Protein AF-A0A803PMM0-F1 (afdb_monomer)

Organism: Cannabis sativa (NCBI:txid3483)

Structure (mmCIF, N/CA/C/O backbone):
data_AF-A0A803PMM0-F1
#
_entry.id   AF-A0A803PMM0-F1
#
loop_
_atom_site.group_PDB
_atom_site.id
_atom_site.type_symbol
_atom_site.label_atom_id
_atom_site.label_alt_id
_atom_site.label_comp_id
_atom_site.label_asym_id
_atom_site.label_entity_id
_atom_site.label_seq_id
_atom_site.pdbx_PDB_ins_code
_atom_site.Cartn_x
_atom_site.Cartn_y
_atom_site.Cartn_z
_atom_site.occupancy
_atom_site.B_iso_or_equiv
_atom_site.auth_seq_id
_atom_site.auth_comp_id
_atom_site.auth_asym_id
_atom_site.auth_atom_id
_atom_site.pdbx_PDB_model_num
ATOM 1 N N . MET A 1 1 ? -27.653 -48.416 4.672 1.00 34.94 1 MET A N 1
ATOM 2 C CA . MET A 1 1 ? -27.153 -47.968 5.992 1.00 34.94 1 MET A CA 1
ATOM 3 C C . MET A 1 1 ? -25.974 -47.033 5.767 1.00 34.94 1 MET A C 1
ATOM 5 O O . MET A 1 1 ? -24.876 -47.511 5.522 1.00 34.94 1 MET A O 1
ATOM 9 N N . TYR A 1 2 ? -26.201 -45.720 5.788 1.00 29.38 2 TYR A N 1
ATOM 10 C CA . TYR A 1 2 ? -25.130 -44.725 5.689 1.00 29.38 2 TYR A CA 1
ATOM 11 C C . TYR A 1 2 ? -24.737 -44.313 7.110 1.00 29.38 2 TYR A C 1
ATOM 13 O O . TYR A 1 2 ? -25.570 -43.801 7.854 1.00 29.38 2 TYR A O 1
ATOM 21 N N . LYS A 1 3 ? -23.498 -44.600 7.521 1.00 30.17 3 LYS A N 1
ATOM 22 C CA . LYS A 1 3 ? -22.964 -44.136 8.806 1.00 30.17 3 LYS A CA 1
ATOM 23 C C . LYS A 1 3 ? -22.466 -42.701 8.630 1.00 30.17 3 LYS A C 1
ATOM 25 O O . LYS A 1 3 ? -21.416 -42.484 8.033 1.00 30.17 3 LYS A O 1
ATOM 30 N N . CYS A 1 4 ? -23.231 -41.737 9.137 1.00 25.33 4 CYS A N 1
ATOM 31 C CA . CYS A 1 4 ? -22.769 -40.369 9.356 1.00 25.33 4 CYS A CA 1
ATOM 32 C C . CYS A 1 4 ? -21.756 -40.372 10.507 1.00 25.33 4 CYS A C 1
ATOM 34 O O . CYS A 1 4 ? -22.103 -40.742 11.626 1.00 25.33 4 CYS A O 1
ATOM 36 N N . TRP A 1 5 ? -20.525 -39.939 10.247 1.00 28.34 5 TRP A N 1
ATOM 37 C CA . TRP A 1 5 ? -19.573 -39.588 11.297 1.00 28.34 5 TRP A CA 1
ATOM 38 C C . TRP A 1 5 ? -19.643 -38.076 11.510 1.00 28.34 5 TRP A C 1
ATOM 40 O O . TRP A 1 5 ? -18.983 -37.310 10.816 1.00 28.34 5 TRP A O 1
ATOM 50 N N . LEU A 1 6 ? -20.479 -37.639 12.451 1.00 30.17 6 LEU A N 1
ATOM 51 C CA . LEU A 1 6 ? -20.355 -36.306 13.036 1.00 30.17 6 LEU A CA 1
ATOM 52 C C . LEU A 1 6 ? -19.212 -36.370 14.053 1.00 30.17 6 LEU A C 1
ATOM 54 O O . LEU A 1 6 ? -19.379 -36.891 15.154 1.00 30.17 6 LEU A O 1
ATOM 58 N N . ILE A 1 7 ? -18.033 -35.889 13.662 1.00 34.66 7 ILE A N 1
ATOM 59 C CA . ILE A 1 7 ? -16.922 -35.671 14.590 1.00 34.66 7 ILE A CA 1
ATOM 60 C C . ILE A 1 7 ? -17.161 -34.310 15.245 1.00 34.66 7 ILE A C 1
ATOM 62 O O . ILE A 1 7 ? -16.965 -33.271 14.618 1.00 34.66 7 ILE A O 1
ATOM 66 N N . TYR A 1 8 ? -17.594 -34.308 16.504 1.00 31.77 8 TYR A N 1
ATOM 67 C CA . TYR A 1 8 ? -17.531 -33.108 17.332 1.00 31.77 8 TYR A CA 1
ATOM 68 C C . TYR A 1 8 ? -16.078 -32.885 17.742 1.00 31.77 8 TYR A C 1
ATOM 70 O O . TYR A 1 8 ? -15.508 -33.677 18.491 1.00 31.77 8 TYR A O 1
ATOM 78 N N . ALA A 1 9 ? -15.480 -31.801 17.261 1.00 37.09 9 ALA A N 1
ATOM 79 C CA . ALA A 1 9 ? -14.185 -31.356 17.739 1.00 37.09 9 ALA A CA 1
ATOM 80 C C . ALA A 1 9 ? -14.398 -30.264 18.800 1.00 37.09 9 ALA A C 1
ATOM 82 O O . ALA A 1 9 ? -14.828 -29.150 18.511 1.00 37.09 9 ALA A O 1
ATOM 83 N N . CYS A 1 10 ? -14.163 -30.632 20.059 1.00 31.94 10 CYS A N 1
ATOM 84 C CA . CYS A 1 10 ? -14.224 -29.734 21.206 1.00 31.94 10 CYS A CA 1
ATOM 85 C C . CYS A 1 10 ? -12.893 -28.973 21.306 1.00 31.94 10 CYS A C 1
ATOM 87 O O . CYS A 1 10 ? -11.876 -29.563 21.669 1.00 31.94 10 CYS A O 1
ATOM 89 N N . PHE A 1 11 ? -12.880 -27.676 20.988 1.00 44.56 11 PHE A N 1
ATOM 90 C CA . PHE A 1 11 ? -11.657 -26.864 20.995 1.00 44.56 11 PHE A CA 1
ATOM 91 C C . PHE A 1 11 ? -11.629 -25.897 22.187 1.00 44.56 11 PHE A C 1
ATOM 93 O O . PHE A 1 11 ? -12.514 -25.060 22.349 1.00 44.56 11 PHE A O 1
ATOM 100 N N . ARG A 1 12 ? -10.598 -26.009 23.036 1.00 39.25 12 ARG A N 1
ATOM 101 C CA . ARG A 1 12 ? -10.339 -25.093 24.159 1.00 39.25 12 ARG A CA 1
ATOM 102 C C . ARG A 1 12 ? -9.686 -23.788 23.663 1.00 39.25 12 ARG A C 1
ATOM 104 O O . ARG A 1 12 ? -8.584 -23.828 23.125 1.00 39.25 12 ARG A O 1
ATOM 111 N N . GLY A 1 13 ? -10.335 -22.651 23.923 1.00 41.06 13 GLY A N 1
ATOM 112 C CA . GLY A 1 13 ? -9.743 -21.327 24.199 1.00 41.06 13 GLY A CA 1
ATOM 113 C C . GLY A 1 13 ? -8.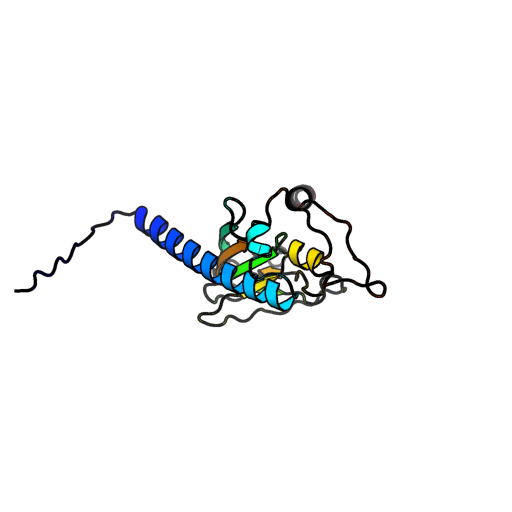850 -20.660 23.142 1.00 41.06 13 GLY A C 1
ATOM 114 O O . GLY A 1 13 ? -9.279 -19.706 22.506 1.00 41.06 13 GLY A O 1
ATOM 115 N N . CYS A 1 14 ? -7.598 -21.102 22.983 1.00 46.38 14 CYS A N 1
ATOM 116 C CA . CYS A 1 14 ? -6.582 -20.362 22.215 1.00 46.38 14 CYS A CA 1
ATOM 117 C C . CYS A 1 14 ? -6.557 -20.690 20.712 1.00 46.38 14 CYS A C 1
ATOM 119 O O . CYS A 1 14 ? -6.283 -19.813 19.902 1.00 46.38 14 CYS A O 1
ATOM 121 N N . TYR A 1 15 ? -6.916 -21.912 20.307 1.00 48.78 15 TYR A N 1
ATOM 122 C CA . TYR A 1 15 ? -6.801 -22.333 18.900 1.00 48.78 15 TYR A CA 1
ATOM 123 C C . TYR A 1 15 ? -7.860 -21.732 17.969 1.00 48.78 15 TYR A C 1
ATOM 125 O O . TYR A 1 15 ? -7.708 -21.773 16.752 1.00 48.78 15 TYR A O 1
ATOM 133 N N . VAL A 1 16 ? -8.947 -21.183 18.517 1.00 49.94 16 VAL A N 1
ATOM 134 C CA . VAL A 1 16 ? -10.015 -20.575 17.712 1.00 49.94 16 VAL A CA 1
ATOM 135 C C . VAL A 1 16 ? -9.534 -19.263 17.093 1.00 49.94 16 VAL A C 1
ATOM 137 O O . VAL A 1 16 ? -9.791 -19.025 15.917 1.00 49.94 16 VAL A O 1
ATOM 140 N N . LEU A 1 17 ? -8.777 -18.452 17.840 1.00 53.69 17 LEU A N 1
ATOM 141 C CA . LEU A 1 17 ? -8.170 -17.223 17.319 1.00 53.69 17 LEU A CA 1
ATOM 142 C C . LEU A 1 17 ? -7.081 -17.532 16.289 1.00 53.69 17 LEU A C 1
ATOM 144 O O . LEU A 1 17 ? -7.046 -16.885 15.245 1.00 53.69 17 LEU A O 1
ATOM 148 N N . ASP A 1 18 ? -6.272 -18.569 16.521 1.00 59.19 18 ASP A N 1
ATOM 149 C CA . ASP A 1 18 ? -5.280 -19.031 15.543 1.00 59.19 18 ASP A CA 1
ATOM 150 C C . ASP A 1 18 ? -5.946 -19.510 14.249 1.00 59.19 18 ASP A C 1
ATOM 152 O O . ASP A 1 18 ? -5.485 -19.203 13.150 1.00 59.19 18 ASP A O 1
ATOM 156 N N . TRP A 1 19 ? -7.066 -20.226 14.357 1.00 56.69 19 TRP A N 1
ATOM 157 C CA . TRP A 1 19 ? -7.792 -20.744 13.202 1.00 56.69 19 TRP A CA 1
ATOM 158 C C . TRP A 1 19 ? -8.518 -19.640 12.430 1.00 56.69 19 TRP A C 1
ATOM 160 O O . TRP A 1 19 ? -8.401 -19.572 11.207 1.00 56.69 19 TRP A O 1
ATOM 170 N N . ILE A 1 20 ? -9.203 -18.729 13.129 1.00 63.59 20 ILE A N 1
ATOM 171 C CA . ILE A 1 20 ? -9.826 -17.542 12.529 1.00 63.59 20 ILE A CA 1
ATOM 172 C C . ILE A 1 20 ? -8.752 -16.681 11.857 1.00 63.59 20 ILE A C 1
ATOM 174 O O . ILE A 1 20 ? -8.903 -16.327 10.689 1.00 63.59 20 ILE A O 1
ATOM 178 N N . GLY A 1 21 ? -7.634 -16.420 12.538 1.00 69.31 21 GLY A N 1
ATOM 179 C CA . GLY A 1 21 ? -6.492 -15.698 11.982 1.00 69.31 21 GLY A CA 1
ATOM 180 C C . GLY A 1 21 ? -5.955 -16.361 10.713 1.00 69.31 21 GLY A C 1
ATOM 181 O O . GLY A 1 21 ? -5.782 -15.695 9.692 1.00 69.31 21 GLY A O 1
ATOM 182 N N . CYS A 1 22 ? -5.779 -17.686 10.726 1.00 72.06 22 CYS A N 1
ATOM 183 C CA . CYS A 1 22 ? -5.364 -18.451 9.549 1.00 72.06 22 CYS A CA 1
ATOM 184 C C . CYS A 1 22 ? -6.371 -18.355 8.392 1.00 72.06 22 CYS A C 1
ATOM 186 O O . CYS A 1 22 ? -5.966 -18.164 7.245 1.00 72.06 22 CYS A O 1
ATOM 188 N N . VAL A 1 23 ? -7.676 -18.451 8.665 1.00 75.62 23 VAL A N 1
ATOM 189 C CA . VAL A 1 23 ? -8.727 -18.322 7.643 1.00 75.62 23 VAL A CA 1
ATOM 190 C C . VAL A 1 23 ? -8.713 -16.924 7.028 1.00 75.62 23 VAL A C 1
ATOM 192 O O . VAL A 1 23 ? -8.725 -16.810 5.801 1.00 75.62 23 VAL A O 1
ATOM 195 N N . TYR A 1 24 ? -8.626 -15.870 7.842 1.00 76.81 24 TYR A N 1
ATOM 196 C CA . TYR A 1 24 ? -8.523 -14.496 7.349 1.00 76.81 24 TYR A CA 1
ATOM 197 C C . TYR A 1 24 ? -7.269 -14.306 6.495 1.00 76.81 24 TYR A C 1
ATOM 199 O O . TYR A 1 24 ? -7.382 -13.836 5.365 1.00 76.81 24 TYR A O 1
ATOM 207 N N . LEU A 1 25 ? -6.100 -14.752 6.961 1.00 80.56 25 LEU A N 1
ATOM 208 C CA . LEU A 1 25 ? -4.852 -14.690 6.195 1.00 80.56 25 LEU A CA 1
ATOM 209 C C . LEU A 1 25 ? -4.967 -15.385 4.834 1.00 80.56 25 LEU A C 1
ATOM 211 O O . LEU A 1 25 ? -4.529 -14.832 3.827 1.00 80.56 25 LEU A O 1
ATOM 215 N N . ILE A 1 26 ? -5.584 -16.568 4.771 1.00 84.62 26 ILE A N 1
ATOM 216 C CA . ILE A 1 26 ? -5.809 -17.279 3.504 1.00 84.62 26 ILE A CA 1
ATOM 217 C C . ILE A 1 26 ? -6.718 -16.461 2.582 1.00 84.62 26 ILE A C 1
ATOM 219 O O . ILE A 1 26 ? -6.411 -16.303 1.401 1.00 84.62 26 ILE A O 1
ATOM 223 N N . ARG A 1 27 ? -7.824 -15.915 3.101 1.00 87.06 27 ARG A N 1
ATOM 224 C CA . ARG A 1 27 ? -8.780 -15.127 2.305 1.00 87.06 27 ARG A CA 1
ATOM 225 C C . ARG A 1 27 ? -8.153 -13.841 1.774 1.00 87.06 27 ARG A C 1
ATOM 227 O O . ARG A 1 27 ? -8.262 -13.581 0.576 1.00 87.06 27 ARG A O 1
ATOM 234 N N . PHE A 1 28 ? -7.448 -13.099 2.624 1.00 89.38 28 PHE A N 1
ATOM 235 C CA . PHE A 1 28 ? -6.692 -11.909 2.244 1.00 89.38 28 PHE A CA 1
ATOM 236 C C . PHE A 1 28 ? -5.615 -12.230 1.207 1.00 89.38 28 PHE A C 1
ATOM 238 O O . PHE A 1 28 ? -5.535 -11.555 0.185 1.00 89.38 28 PHE A O 1
ATOM 245 N N . ARG A 1 29 ? -4.848 -13.308 1.399 1.00 88.44 29 ARG A N 1
ATOM 246 C CA . ARG A 1 29 ? -3.838 -13.762 0.433 1.00 88.44 29 ARG A CA 1
ATOM 247 C C . ARG A 1 29 ? -4.457 -14.115 -0.919 1.00 88.44 29 ARG A C 1
ATOM 249 O O . ARG A 1 29 ? -3.920 -13.728 -1.950 1.00 88.44 29 ARG A O 1
ATOM 256 N N . CYS A 1 30 ? -5.581 -14.830 -0.941 1.00 90.69 30 CYS A N 1
ATOM 257 C CA . CYS A 1 30 ? -6.272 -15.173 -2.184 1.00 90.69 30 CYS A CA 1
ATOM 258 C C . CYS A 1 30 ? -6.818 -13.935 -2.907 1.00 90.69 30 CYS A C 1
ATOM 260 O O . CYS A 1 30 ? -6.679 -13.840 -4.126 1.00 90.69 30 CYS A O 1
ATOM 262 N N . ALA A 1 31 ? -7.438 -13.003 -2.177 1.00 92.81 31 ALA A N 1
ATOM 263 C CA . ALA A 1 31 ? -7.940 -11.751 -2.741 1.00 92.81 31 ALA A CA 1
ATOM 264 C C . ALA A 1 31 ? -6.791 -10.883 -3.276 1.00 92.81 31 ALA A C 1
ATOM 266 O O . ALA A 1 31 ? -6.836 -10.439 -4.421 1.00 92.81 31 ALA A O 1
ATOM 267 N N . GLY A 1 32 ? -5.731 -10.735 -2.481 1.00 92.94 32 GLY A N 1
ATOM 268 C CA . GLY A 1 32 ? -4.515 -10.015 -2.837 1.00 92.94 32 GLY A CA 1
ATOM 269 C C . GLY A 1 32 ? -3.840 -10.577 -4.080 1.00 92.94 32 GLY A C 1
ATOM 270 O O . GLY A 1 32 ? -3.524 -9.823 -4.992 1.00 92.94 32 GLY A O 1
ATOM 271 N N . ASN A 1 33 ? -3.703 -11.904 -4.170 1.00 91.88 33 ASN A N 1
ATOM 272 C CA . ASN A 1 33 ? -3.132 -12.550 -5.349 1.00 91.88 33 ASN A CA 1
ATOM 273 C C . ASN A 1 33 ? -3.944 -12.243 -6.616 1.00 91.88 33 ASN A C 1
ATOM 275 O O . ASN A 1 33 ? -3.404 -11.789 -7.619 1.00 91.88 33 ASN A O 1
ATOM 279 N N . LYS A 1 34 ? -5.269 -12.432 -6.560 1.00 94.62 34 LYS A N 1
ATOM 280 C CA . LYS A 1 34 ? -6.149 -12.128 -7.699 1.00 94.62 34 LYS A CA 1
ATOM 281 C C . LYS A 1 34 ? -6.019 -10.673 -8.139 1.00 94.62 34 LYS A C 1
ATOM 283 O O . LYS A 1 34 ? -5.951 -10.406 -9.332 1.00 94.62 34 LYS A O 1
ATOM 288 N N . LEU A 1 35 ? -5.962 -9.747 -7.185 1.00 95.81 35 LEU A N 1
ATOM 289 C CA . LEU A 1 35 ? -5.802 -8.330 -7.478 1.00 95.81 35 LEU A CA 1
ATOM 290 C C . LEU A 1 35 ? -4.439 -8.025 -8.117 1.00 95.81 35 LEU A C 1
ATOM 292 O O . LEU A 1 35 ? -4.399 -7.350 -9.140 1.00 95.81 35 LEU A O 1
ATOM 296 N N . LEU A 1 36 ? -3.339 -8.558 -7.578 1.00 95.31 36 LEU A N 1
ATOM 297 C CA . LEU A 1 36 ? -1.998 -8.372 -8.147 1.00 95.31 36 LEU A CA 1
ATOM 298 C C . LEU A 1 36 ? -1.899 -8.894 -9.585 1.00 95.31 36 LEU A C 1
ATOM 300 O O . LEU A 1 36 ? -1.294 -8.238 -10.429 1.00 95.31 36 LEU A O 1
ATOM 304 N N . ARG A 1 37 ? -2.544 -10.024 -9.886 1.00 96.25 37 ARG A N 1
ATOM 305 C CA . ARG A 1 37 ? -2.632 -10.566 -11.250 1.00 96.25 37 ARG A CA 1
ATOM 306 C C . ARG A 1 37 ? -3.367 -9.629 -12.200 1.00 96.25 37 ARG A C 1
ATOM 308 O O . ARG A 1 37 ? -2.892 -9.364 -13.300 1.00 96.25 37 ARG A O 1
ATOM 315 N N . LEU A 1 38 ? -4.503 -9.081 -11.766 1.00 97.44 38 LEU A N 1
ATOM 316 C CA . LEU A 1 38 ? -5.261 -8.102 -12.552 1.00 97.44 38 LEU A CA 1
ATOM 317 C C . LEU A 1 38 ? -4.452 -6.822 -12.796 1.00 97.44 38 LEU A C 1
ATOM 319 O O . LEU A 1 38 ? -4.453 -6.307 -13.911 1.00 97.44 38 LEU A O 1
ATOM 323 N N . ILE A 1 39 ? -3.726 -6.342 -11.782 1.00 96.62 39 ILE A N 1
ATOM 324 C CA . ILE A 1 39 ? -2.820 -5.193 -11.903 1.00 96.62 39 ILE A CA 1
ATOM 325 C C . ILE A 1 39 ? -1.704 -5.500 -12.910 1.00 96.62 39 ILE A C 1
ATOM 327 O O . ILE A 1 39 ? -1.442 -4.682 -13.787 1.00 96.62 39 ILE A O 1
ATOM 331 N N . ALA A 1 40 ? -1.080 -6.680 -12.840 1.00 97.12 40 ALA A N 1
ATOM 332 C CA . ALA A 1 40 ? -0.038 -7.082 -13.784 1.00 97.12 40 ALA A CA 1
ATOM 333 C C . ALA A 1 40 ? -0.546 -7.068 -15.232 1.00 97.12 40 ALA A C 1
ATOM 335 O O . ALA A 1 40 ? 0.080 -6.462 -16.102 1.00 97.12 40 ALA A O 1
ATOM 336 N N . LEU A 1 41 ? -1.722 -7.653 -15.475 1.00 97.69 41 LEU A N 1
ATOM 337 C CA . LEU A 1 41 ? -2.349 -7.655 -16.797 1.00 97.69 41 LEU A CA 1
ATOM 338 C C . LEU A 1 41 ? -2.691 -6.237 -17.280 1.00 97.69 41 LEU A C 1
ATOM 340 O O . LEU A 1 41 ? -2.443 -5.914 -18.442 1.00 97.69 41 LEU A O 1
ATOM 344 N N . ALA A 1 42 ? -3.200 -5.368 -16.401 1.00 96.69 42 ALA A N 1
ATOM 345 C CA . ALA A 1 42 ? -3.486 -3.968 -16.730 1.00 96.69 42 ALA A CA 1
ATOM 346 C C . ALA A 1 42 ? -2.220 -3.187 -17.130 1.00 96.69 42 ALA A C 1
ATOM 348 O O . ALA A 1 42 ? -2.273 -2.323 -18.004 1.00 96.69 42 ALA A O 1
ATOM 349 N N . LEU A 1 43 ? -1.074 -3.537 -16.541 1.00 96.62 43 LEU A N 1
ATOM 350 C CA . LEU A 1 43 ? 0.242 -2.978 -16.857 1.00 96.62 43 LEU A CA 1
ATOM 351 C C . LEU A 1 43 ? 0.941 -3.683 -18.034 1.00 96.62 43 LEU A C 1
ATOM 353 O O . LEU A 1 43 ? 2.105 -3.388 -18.312 1.00 96.62 43 LEU A O 1
ATOM 357 N N . LYS A 1 44 ? 0.247 -4.595 -18.735 1.00 96.50 44 LYS A N 1
ATOM 358 C CA . LYS A 1 44 ? 0.774 -5.408 -19.849 1.00 96.50 44 LYS A CA 1
ATOM 359 C C . LYS A 1 44 ? 1.994 -6.252 -19.466 1.00 96.50 44 LYS A C 1
ATOM 361 O O . LYS A 1 44 ? 2.882 -6.482 -20.284 1.00 96.50 44 LYS A O 1
ATOM 366 N N . LEU A 1 45 ? 2.031 -6.706 -18.220 1.00 97.00 45 LEU A N 1
ATOM 367 C CA . LEU A 1 45 ? 3.026 -7.639 -17.707 1.00 97.00 45 LEU A CA 1
ATOM 368 C C . LEU A 1 45 ? 2.479 -9.067 -17.746 1.00 97.00 45 LEU A C 1
ATOM 370 O O . LEU A 1 45 ? 1.292 -9.309 -17.970 1.00 97.00 45 LEU A O 1
ATOM 374 N N . GLU A 1 46 ? 3.352 -10.030 -17.475 1.00 96.88 46 GLU A N 1
ATOM 375 C CA . GLU A 1 46 ? 2.919 -11.397 -17.218 1.00 96.88 46 GLU A CA 1
ATOM 376 C C . GLU A 1 46 ? 2.072 -11.469 -15.935 1.00 96.88 46 GLU A C 1
ATOM 378 O O . GLU A 1 46 ? 2.416 -10.854 -14.927 1.00 96.88 46 GLU A O 1
ATOM 383 N N . GLU A 1 47 ? 1.000 -12.267 -15.952 1.00 96.44 47 GLU A N 1
ATOM 384 C CA . GLU A 1 47 ? 0.019 -12.378 -14.863 1.00 96.44 47 GLU A CA 1
ATOM 385 C C . GLU A 1 47 ? 0.663 -12.596 -13.481 1.00 96.44 47 GLU A C 1
ATOM 387 O O . GLU A 1 47 ? 0.223 -12.011 -12.495 1.00 96.44 47 GLU A O 1
ATOM 392 N N . THR A 1 48 ? 1.736 -13.392 -13.397 1.00 94.88 48 THR A N 1
ATOM 393 C CA . THR A 1 48 ? 2.387 -13.735 -12.119 1.00 94.88 48 THR A CA 1
ATOM 394 C C . THR A 1 48 ? 3.582 -12.841 -11.759 1.00 94.88 48 THR A C 1
ATOM 396 O O . THR A 1 48 ? 4.327 -13.148 -10.826 1.00 94.88 48 THR A O 1
ATOM 399 N N . PHE A 1 49 ? 3.775 -11.713 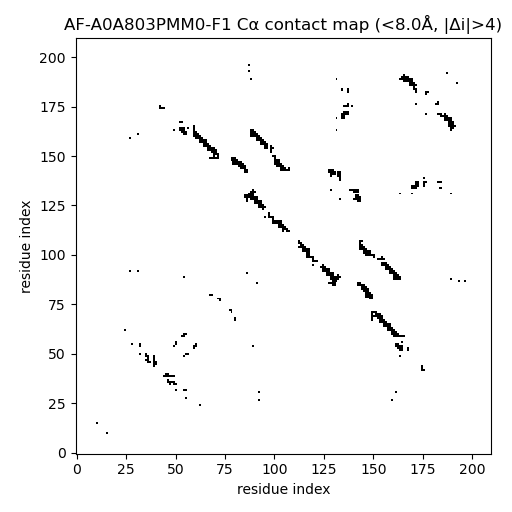-12.456 1.00 95.06 49 PHE A N 1
ATOM 400 C CA . PHE A 1 49 ? 4.918 -10.811 -12.262 1.00 95.06 49 PHE A CA 1
ATOM 401 C C . PHE A 1 49 ? 5.118 -10.403 -10.793 1.00 95.06 49 PHE A C 1
ATOM 403 O O . PHE A 1 49 ? 6.179 -10.651 -10.221 1.00 95.06 49 PHE A O 1
ATOM 410 N N . PHE A 1 50 ? 4.090 -9.841 -10.146 1.00 93.31 50 PHE A N 1
ATOM 411 C CA . PHE A 1 50 ? 4.196 -9.375 -8.756 1.00 93.31 50 PHE A CA 1
ATOM 412 C C . PHE A 1 50 ? 4.284 -10.515 -7.733 1.00 93.31 50 PHE A C 1
ATOM 414 O O . PHE A 1 50 ? 4.826 -10.321 -6.644 1.00 93.31 50 PHE A O 1
ATOM 421 N N . GLU A 1 51 ? 3.809 -11.718 -8.076 1.00 89.50 51 GLU A N 1
ATOM 422 C CA . GLU A 1 51 ? 4.022 -12.904 -7.239 1.00 89.50 51 GLU A CA 1
ATOM 423 C C . GLU A 1 51 ? 5.517 -13.233 -7.166 1.00 89.50 51 GLU A C 1
ATOM 425 O O . GLU A 1 51 ? 6.058 -13.410 -6.075 1.00 89.50 51 GLU A O 1
ATOM 430 N N . ARG A 1 52 ? 6.213 -13.222 -8.313 1.00 90.25 52 ARG A N 1
ATOM 431 C CA . ARG A 1 52 ? 7.664 -13.469 -8.373 1.00 90.25 52 ARG A CA 1
ATOM 432 C C . ARG A 1 52 ? 8.488 -12.408 -7.653 1.00 90.25 52 ARG A C 1
ATOM 434 O O . ARG A 1 52 ? 9.512 -12.745 -7.060 1.00 90.25 52 ARG A O 1
ATOM 441 N N . MET A 1 53 ? 8.014 -11.162 -7.649 1.00 89.62 53 MET A N 1
ATOM 442 C CA . MET A 1 53 ? 8.627 -10.064 -6.889 1.00 89.62 53 MET A CA 1
ATOM 443 C C . MET A 1 53 ? 8.423 -10.184 -5.373 1.00 89.62 53 MET A C 1
ATOM 445 O O . MET A 1 53 ? 8.903 -9.337 -4.625 1.00 89.62 53 MET A O 1
ATOM 449 N N . GLY A 1 54 ? 7.767 -11.248 -4.899 1.00 82.50 54 GLY A N 1
ATOM 450 C CA . GLY A 1 54 ? 7.612 -11.567 -3.482 1.00 82.50 54 GLY A CA 1
ATOM 451 C C . GLY A 1 54 ? 6.302 -11.121 -2.867 1.00 82.50 54 GLY A C 1
ATOM 452 O O . GLY A 1 54 ? 6.162 -11.235 -1.652 1.00 82.50 54 GLY A O 1
ATOM 453 N N . GLY A 1 55 ? 5.331 -10.676 -3.670 1.00 71.75 55 GLY A N 1
ATOM 454 C CA . GLY A 1 55 ? 4.058 -10.175 -3.156 1.00 71.75 55 GLY A CA 1
ATOM 455 C C . GLY A 1 55 ? 3.289 -11.142 -2.277 1.00 71.75 55 GLY A C 1
ATOM 456 O O . GLY A 1 55 ? 2.425 -10.718 -1.526 1.00 71.75 55 GLY A O 1
ATOM 457 N N . LEU A 1 56 ? 3.594 -12.435 -2.343 1.00 69.62 56 LEU A N 1
ATOM 458 C CA . LEU A 1 56 ? 2.951 -13.469 -1.538 1.00 69.62 56 LEU A CA 1
ATOM 459 C C . LEU A 1 56 ? 3.961 -14.310 -0.755 1.00 69.62 56 LEU A C 1
ATOM 461 O O . LEU A 1 56 ? 3.581 -15.328 -0.167 1.00 69.62 56 LEU A O 1
ATOM 465 N N . ASP A 1 57 ? 5.234 -13.934 -0.748 1.00 72.31 57 ASP A N 1
ATOM 466 C CA . ASP A 1 57 ? 6.244 -14.706 -0.044 1.00 72.31 57 ASP A CA 1
ATOM 467 C C . ASP A 1 57 ? 6.164 -14.426 1.461 1.00 72.31 57 ASP A C 1
ATOM 469 O O . ASP A 1 57 ? 5.750 -13.363 1.925 1.00 72.31 57 ASP A O 1
ATOM 473 N N . LYS A 1 58 ? 6.500 -15.433 2.268 1.00 59.38 58 LYS A N 1
ATOM 474 C CA . LYS A 1 58 ? 6.782 -15.200 3.686 1.00 59.38 58 LYS A CA 1
ATOM 475 C C . LYS A 1 58 ? 8.250 -14.771 3.786 1.00 59.38 58 LYS A C 1
ATOM 477 O O . LYS A 1 58 ? 9.075 -15.412 3.137 1.00 59.38 58 LYS A O 1
ATOM 482 N N . PRO A 1 59 ? 8.605 -13.754 4.591 1.00 57.78 59 PRO A N 1
ATOM 483 C CA . PRO A 1 59 ? 7.779 -13.045 5.575 1.00 57.78 59 PRO A CA 1
ATOM 484 C C . PRO A 1 59 ? 7.152 -11.726 5.070 1.00 57.78 59 PRO A C 1
ATOM 486 O O . PRO A 1 59 ? 6.685 -10.943 5.890 1.00 57.78 59 PRO A O 1
ATOM 489 N N . THR A 1 60 ? 7.165 -11.440 3.765 1.00 61.88 60 THR A N 1
ATOM 490 C CA . THR A 1 60 ? 6.840 -10.107 3.225 1.00 61.88 60 THR A CA 1
ATOM 491 C C . THR A 1 60 ? 5.354 -9.766 3.226 1.00 61.88 60 THR A C 1
ATOM 493 O O . THR A 1 60 ? 5.012 -8.596 3.351 1.00 61.88 60 THR A O 1
ATOM 496 N N . ALA A 1 61 ? 4.462 -10.758 3.166 1.00 76.44 61 ALA A N 1
ATOM 497 C CA . ALA A 1 61 ? 3.038 -10.534 3.411 1.00 76.44 61 ALA A CA 1
ATOM 498 C C . ALA A 1 61 ? 2.696 -10.678 4.905 1.00 76.44 61 ALA A C 1
ATOM 500 O O . ALA A 1 61 ? 2.878 -11.758 5.482 1.00 76.44 61 ALA A O 1
ATOM 501 N N . TYR A 1 62 ? 2.153 -9.626 5.527 1.00 83.00 62 TYR A N 1
ATOM 502 C CA . TYR A 1 62 ? 1.805 -9.621 6.954 1.00 83.00 62 TYR A CA 1
ATOM 503 C C . TYR A 1 62 ? 0.470 -8.924 7.246 1.00 83.00 62 TYR A C 1
ATOM 505 O O . TYR A 1 62 ? 0.020 -8.042 6.517 1.00 83.00 62 TYR A O 1
ATOM 513 N N . LEU A 1 63 ? -0.177 -9.351 8.335 1.00 87.75 63 LEU A N 1
ATOM 514 C CA . LEU A 1 63 ? -1.451 -8.819 8.817 1.00 87.75 63 LEU A CA 1
ATOM 515 C C . LEU A 1 63 ? -1.224 -7.991 10.079 1.00 87.75 63 LEU A C 1
ATOM 517 O O . LEU A 1 63 ? -0.652 -8.484 11.051 1.00 87.75 63 LEU A O 1
ATOM 521 N N . AR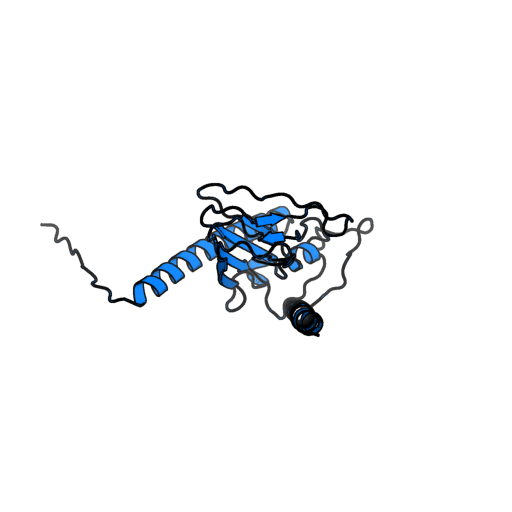G A 1 64 ? -1.728 -6.760 10.085 1.00 89.56 64 ARG A N 1
ATOM 522 C CA . ARG A 1 64 ? -1.749 -5.878 11.250 1.00 89.56 64 ARG A CA 1
ATOM 523 C C . ARG A 1 64 ? -3.188 -5.697 11.720 1.00 89.56 64 ARG A C 1
ATOM 525 O O . ARG A 1 64 ? -4.012 -5.138 11.000 1.00 89.56 64 ARG A O 1
ATOM 532 N N . LEU A 1 65 ? -3.476 -6.166 12.931 1.00 90.75 65 LEU A N 1
ATOM 533 C CA . LEU A 1 65 ? -4.739 -5.897 13.616 1.00 90.75 65 LEU A CA 1
ATOM 534 C C . LEU A 1 65 ? -4.594 -4.601 14.413 1.00 90.75 65 LEU A C 1
ATOM 536 O O . LEU A 1 65 ? -3.628 -4.427 15.155 1.00 90.75 65 LEU A O 1
ATOM 540 N N . LEU A 1 66 ? -5.531 -3.683 14.217 1.00 91.44 66 LEU A N 1
ATOM 541 C CA . LEU A 1 66 ? -5.483 -2.323 14.741 1.00 91.44 66 LEU A CA 1
ATOM 542 C C . LEU A 1 66 ? -6.752 -2.042 15.536 1.00 91.44 66 LEU A C 1
ATOM 544 O O . LEU A 1 66 ? -7.856 -2.301 15.057 1.00 91.44 66 LEU A O 1
ATOM 548 N N . ARG A 1 67 ? -6.566 -1.478 16.729 1.00 92.44 67 ARG A N 1
ATOM 549 C CA . ARG A 1 67 ? -7.616 -0.948 17.598 1.00 92.44 67 ARG A CA 1
ATOM 550 C C . ARG A 1 67 ? -7.360 0.541 17.782 1.00 92.44 67 ARG A C 1
ATOM 552 O O . ARG A 1 67 ? -6.262 0.921 18.183 1.00 92.44 67 ARG A O 1
ATOM 559 N N . TYR A 1 68 ? -8.376 1.346 17.519 1.00 89.62 68 TYR A N 1
ATOM 560 C CA . TYR A 1 68 ? -8.382 2.785 17.734 1.00 89.62 68 TYR A CA 1
ATOM 561 C C . TYR A 1 68 ? -9.384 3.086 18.852 1.00 89.62 68 TYR A C 1
ATOM 563 O O . TYR A 1 68 ? -10.574 2.817 18.667 1.00 89.62 68 TYR A O 1
ATOM 571 N N . PRO A 1 69 ? -8.934 3.587 20.014 1.00 86.62 69 PRO A N 1
ATOM 572 C CA . PRO A 1 69 ? -9.834 4.001 21.083 1.00 86.62 69 PRO A CA 1
ATOM 573 C C . PRO A 1 69 ? -10.826 5.064 20.598 1.00 86.62 69 PRO A C 1
ATOM 575 O O . PRO A 1 69 ? -10.485 5.906 19.770 1.00 86.62 69 PRO A O 1
ATOM 578 N N . GLY A 1 70 ? -12.051 5.028 21.125 1.00 78.75 70 GLY A N 1
ATOM 579 C CA . GLY A 1 70 ? -13.093 6.006 20.796 1.00 78.75 70 GLY A CA 1
ATOM 580 C C . GLY A 1 70 ? -12.982 7.325 21.557 1.00 78.75 70 GLY A C 1
ATOM 581 O O . GLY A 1 70 ? -13.822 8.197 21.380 1.00 78.75 70 GLY A O 1
ATOM 582 N N . GLU A 1 71 ? -11.989 7.470 22.427 1.00 78.62 71 GLU A N 1
ATOM 583 C CA . GLU A 1 71 ? -11.797 8.668 23.237 1.00 78.62 71 GLU A CA 1
ATOM 584 C C . GLU A 1 71 ? -11.433 9.852 22.335 1.00 78.62 71 GLU A C 1
ATOM 586 O O . GLU A 1 71 ? -10.455 9.819 21.588 1.00 78.62 71 GLU A O 1
ATOM 591 N N . LEU A 1 72 ? -12.251 10.901 22.389 1.00 72.44 72 LEU A N 1
ATOM 592 C CA . LEU A 1 72 ? -11.908 12.188 21.800 1.00 72.44 72 LEU A CA 1
ATOM 593 C C . LEU A 1 72 ? -10.910 12.850 22.753 1.00 72.44 72 LEU A C 1
ATOM 595 O O . LEU A 1 72 ? -11.224 13.037 23.929 1.00 72.44 72 LEU A O 1
ATOM 599 N N . GLY A 1 73 ? -9.709 13.155 22.263 1.00 63.91 73 GLY A N 1
ATOM 600 C CA . GLY A 1 73 ? -8.721 13.912 23.030 1.00 63.91 73 GLY A CA 1
ATOM 601 C C . GLY A 1 73 ? -9.240 15.278 23.473 1.00 63.91 73 GLY A C 1
ATOM 602 O O . GLY A 1 73 ? -10.277 15.758 23.002 1.00 63.91 73 GLY A O 1
ATOM 603 N N . SER A 1 74 ? -8.504 15.930 24.372 1.00 58.47 74 SER A N 1
ATOM 604 C CA . SER A 1 74 ? -8.725 17.351 24.650 1.00 58.47 74 SER A CA 1
ATOM 605 C C . SER A 1 74 ? -8.472 18.172 23.373 1.00 58.47 74 SER A C 1
ATOM 607 O O . SER A 1 74 ? -7.704 17.765 22.506 1.00 58.47 74 SER A O 1
ATOM 609 N N . ALA A 1 75 ? -9.131 19.326 23.232 1.00 55.50 75 ALA A N 1
ATOM 610 C CA . ALA A 1 75 ? -9.086 20.139 22.008 1.00 55.50 75 ALA A CA 1
ATOM 611 C C . ALA A 1 75 ? -7.678 20.647 21.615 1.00 55.50 75 ALA A C 1
ATOM 613 O O . ALA A 1 75 ? -7.505 21.112 20.491 1.00 55.50 75 ALA A O 1
ATOM 614 N N . ASP A 1 76 ? -6.702 20.547 22.522 1.00 52.16 76 ASP A N 1
ATOM 615 C CA . ASP A 1 76 ? -5.313 20.973 22.326 1.00 52.16 76 ASP A CA 1
ATOM 616 C C . ASP A 1 76 ? -4.376 19.823 21.905 1.00 52.16 76 ASP A C 1
ATOM 618 O O . ASP A 1 76 ? -3.215 20.067 21.572 1.00 52.16 76 ASP A O 1
ATOM 622 N N . GLU A 1 77 ? -4.853 18.574 21.897 1.00 57.34 77 GLU A N 1
ATOM 623 C CA . GLU A 1 77 ? -4.087 17.428 21.414 1.00 57.34 77 GLU A CA 1
ATOM 624 C C . GLU A 1 77 ? -4.491 17.085 19.978 1.00 57.34 77 GLU A C 1
ATOM 626 O O . GLU A 1 77 ? -5.662 16.854 19.671 1.00 57.34 77 GLU A O 1
ATOM 631 N N . ASP A 1 78 ? -3.499 17.001 19.092 1.00 58.00 78 ASP A N 1
ATOM 632 C CA . ASP A 1 78 ? -3.654 16.544 17.709 1.00 58.00 78 ASP A CA 1
ATOM 633 C C . ASP A 1 78 ? -3.877 15.013 17.709 1.00 58.00 78 ASP A C 1
ATOM 635 O O . ASP A 1 78 ? -3.031 14.213 17.297 1.00 58.00 78 ASP A O 1
ATOM 639 N N . VAL A 1 79 ? -4.999 14.570 18.291 1.00 64.12 79 VAL A N 1
ATOM 640 C CA . VAL A 1 79 ? -5.300 13.153 18.507 1.00 64.12 79 VAL A CA 1
ATOM 641 C C . VAL A 1 79 ? -5.719 12.543 17.185 1.00 64.12 79 VAL A C 1
ATOM 643 O O . VAL A 1 79 ? -6.870 12.608 16.760 1.00 64.12 79 VAL A O 1
ATOM 646 N N . CYS A 1 80 ? -4.754 11.931 16.514 1.00 70.00 80 CYS A N 1
ATOM 647 C CA . CYS A 1 80 ? -4.981 11.107 15.345 1.00 70.00 80 CYS A CA 1
ATOM 648 C C . CYS A 1 80 ? -4.896 9.635 15.763 1.00 70.00 80 CYS A C 1
ATOM 650 O O . CYS A 1 80 ? -3.906 9.212 16.356 1.00 70.00 80 CYS A O 1
ATOM 652 N N . GLY A 1 81 ? -5.904 8.828 15.422 1.00 72.44 81 GLY A N 1
ATOM 653 C CA . GLY A 1 81 ? -5.839 7.376 15.604 1.00 72.44 81 GLY A CA 1
ATOM 654 C C . GLY A 1 81 ? -4.680 6.757 14.812 1.00 72.44 81 GLY A C 1
ATOM 655 O O . GLY A 1 81 ? -4.012 5.841 15.287 1.00 72.44 81 GLY A O 1
ATOM 656 N N . ALA A 1 82 ? -4.405 7.290 13.620 1.00 83.75 82 ALA A N 1
ATOM 657 C CA . ALA A 1 82 ? -3.162 7.074 12.882 1.00 83.75 82 ALA A CA 1
ATOM 658 C C . ALA A 1 82 ? -2.827 8.329 12.076 1.00 83.75 82 ALA A C 1
ATOM 660 O O . ALA A 1 82 ? -3.626 8.725 11.226 1.00 83.75 82 ALA A O 1
ATOM 661 N N . SER A 1 83 ? -1.650 8.915 12.315 1.00 89.12 83 SER A N 1
ATOM 662 C CA . SER A 1 83 ? -1.177 10.125 11.631 1.00 89.12 83 SER A CA 1
ATOM 663 C C . SER A 1 83 ? -1.128 9.966 10.106 1.00 89.12 83 SER A C 1
ATOM 665 O O . SER A 1 83 ? -1.136 8.856 9.576 1.00 89.12 83 SER A O 1
ATOM 667 N N . ALA A 1 84 ? -1.082 11.087 9.384 1.00 91.81 84 ALA A N 1
ATOM 668 C CA . ALA A 1 84 ? -0.997 11.096 7.926 1.00 91.81 84 ALA A CA 1
ATOM 669 C C . ALA A 1 84 ? 0.251 10.354 7.417 1.00 91.81 84 ALA A C 1
ATOM 671 O O . ALA A 1 84 ? 1.379 10.749 7.706 1.00 91.81 84 ALA A O 1
ATOM 672 N N . HIS A 1 85 ? 0.050 9.308 6.616 1.00 93.12 85 HIS A N 1
ATOM 673 C CA . HIS A 1 85 ? 1.125 8.524 6.007 1.00 93.12 85 HIS A CA 1
ATOM 674 C C . HIS A 1 85 ? 0.694 7.925 4.665 1.00 93.12 85 HIS A C 1
ATOM 676 O O . HIS A 1 85 ? -0.469 7.999 4.277 1.00 93.12 85 HIS A O 1
ATOM 682 N N . SER A 1 86 ? 1.650 7.353 3.936 1.00 94.38 86 SER A N 1
ATOM 683 C CA . SER A 1 86 ? 1.379 6.438 2.829 1.00 94.38 86 SER A CA 1
ATOM 684 C C . SER A 1 86 ? 1.982 5.072 3.133 1.00 94.38 86 SER A C 1
ATOM 686 O O . SER A 1 86 ? 2.957 4.977 3.882 1.00 94.38 86 SER A O 1
ATOM 688 N N . ASP A 1 87 ? 1.397 4.025 2.557 1.00 95.00 87 ASP A N 1
ATOM 689 C CA . ASP A 1 87 ? 1.896 2.663 2.721 1.00 95.00 87 ASP A CA 1
ATOM 690 C C . ASP A 1 87 ? 3.179 2.482 1.908 1.00 95.00 87 ASP A C 1
ATOM 692 O O . ASP A 1 87 ? 3.274 2.928 0.767 1.00 95.00 87 ASP A O 1
ATOM 696 N N . TYR A 1 88 ? 4.186 1.823 2.477 1.00 93.31 88 TYR A N 1
ATOM 697 C CA . TYR A 1 88 ? 5.499 1.740 1.830 1.00 93.31 88 TYR A CA 1
ATOM 698 C C . TYR A 1 88 ? 5.582 0.660 0.752 1.00 93.31 88 TYR A C 1
ATOM 700 O O . TYR A 1 88 ? 6.426 0.772 -0.127 1.00 93.31 88 TYR A O 1
ATOM 708 N N . GLY A 1 89 ? 4.740 -0.371 0.840 1.00 92.44 89 GLY A N 1
ATOM 709 C CA . GLY A 1 89 ? 4.773 -1.582 0.022 1.00 92.44 89 GLY A CA 1
ATOM 710 C C . GLY A 1 89 ? 4.165 -1.455 -1.373 1.00 92.44 89 GLY A C 1
ATOM 711 O O . GLY A 1 89 ? 4.199 -0.391 -1.991 1.00 92.44 89 GLY A O 1
ATOM 712 N N . MET A 1 90 ? 3.610 -2.557 -1.895 1.00 94.12 90 MET A N 1
ATOM 713 C CA . MET A 1 90 ? 2.948 -2.550 -3.209 1.00 94.12 90 MET A CA 1
ATOM 714 C C . MET A 1 90 ? 1.473 -2.186 -3.089 1.00 94.12 90 MET A C 1
ATOM 716 O O . MET A 1 90 ? 1.022 -1.212 -3.689 1.00 94.12 90 MET A O 1
ATOM 720 N N . ILE A 1 91 ? 0.722 -2.981 -2.326 1.00 96.06 91 ILE A N 1
ATOM 721 C CA . ILE A 1 91 ? -0.699 -2.763 -2.066 1.00 96.06 91 ILE A CA 1
ATOM 722 C C . ILE A 1 91 ? -1.047 -3.188 -0.637 1.00 96.06 91 ILE A C 1
ATOM 724 O O . ILE A 1 91 ? -0.428 -4.100 -0.083 1.00 96.06 91 ILE A O 1
ATOM 728 N N . THR A 1 92 ? -2.097 -2.583 -0.091 1.00 95.50 92 THR A N 1
ATOM 729 C CA . THR A 1 92 ? -2.670 -2.948 1.209 1.00 95.50 92 THR A CA 1
ATOM 730 C C . THR A 1 92 ? -4.147 -3.263 1.042 1.00 95.50 92 THR A C 1
ATOM 732 O O . THR A 1 92 ? -4.886 -2.494 0.429 1.00 95.50 92 THR A O 1
ATOM 735 N N . LEU A 1 93 ? -4.587 -4.390 1.600 1.00 96.00 93 LEU A N 1
ATOM 736 C CA . LEU A 1 93 ? -5.997 -4.761 1.706 1.00 96.00 93 LEU A CA 1
ATOM 737 C C . LEU A 1 93 ? -6.457 -4.470 3.132 1.00 96.00 93 LEU A C 1
ATOM 739 O O . LEU A 1 93 ? -5.954 -5.072 4.078 1.00 96.00 93 LEU A O 1
ATOM 743 N N . LEU A 1 94 ? -7.427 -3.581 3.290 1.00 95.56 94 LEU A N 1
ATOM 744 C CA . LEU A 1 94 ? -7.926 -3.142 4.585 1.00 95.56 94 LEU A CA 1
ATOM 745 C C . LEU A 1 94 ? -9.382 -3.579 4.771 1.00 95.56 94 LEU A C 1
ATOM 747 O O . LEU A 1 94 ? -10.269 -3.169 4.021 1.00 95.56 94 LEU A O 1
ATOM 751 N N . ALA A 1 95 ? -9.626 -4.383 5.804 1.00 94.31 95 ALA A N 1
ATOM 752 C CA . ALA A 1 95 ? -10.964 -4.614 6.339 1.00 94.31 95 ALA A CA 1
ATOM 753 C C . ALA A 1 95 ? -11.207 -3.713 7.553 1.00 94.31 95 ALA A C 1
ATOM 755 O O . ALA A 1 95 ? -10.307 -3.478 8.361 1.00 94.31 95 ALA A O 1
ATOM 756 N N . THR A 1 96 ? -12.437 -3.235 7.692 1.00 93.06 96 THR A N 1
ATOM 757 C CA . THR A 1 96 ? -12.892 -2.356 8.775 1.00 93.06 96 THR A CA 1
ATOM 758 C C . THR A 1 96 ? -14.232 -2.863 9.294 1.00 93.06 96 THR A C 1
ATOM 760 O O . THR A 1 96 ? -14.987 -3.496 8.560 1.00 93.06 96 THR A O 1
ATOM 763 N N . ASP A 1 97 ? -14.498 -2.592 10.566 1.00 93.31 97 ASP A N 1
ATOM 764 C CA . ASP A 1 97 ? -15.757 -2.855 11.271 1.00 93.31 97 ASP A CA 1
ATOM 765 C C . ASP A 1 97 ? -16.917 -1.904 10.910 1.00 93.31 97 ASP A C 1
ATOM 767 O O . ASP A 1 97 ? -17.991 -2.003 11.496 1.00 93.31 97 ASP A O 1
ATOM 771 N N . GLY A 1 98 ? -16.709 -0.980 9.970 1.00 93.69 98 GLY A N 1
ATOM 772 C CA . GLY A 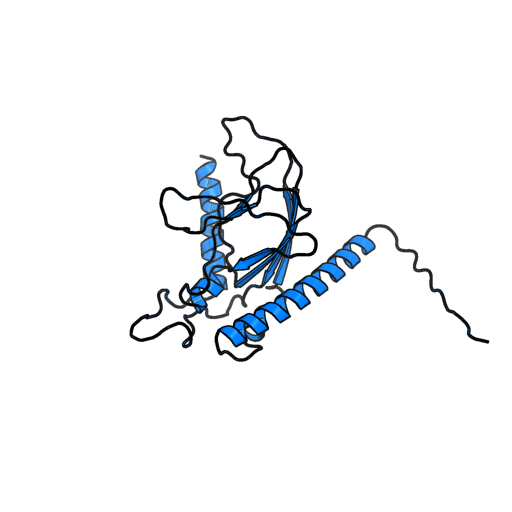1 98 ? -17.704 0.002 9.543 1.00 93.69 98 GLY A CA 1
ATOM 773 C C . GLY A 1 98 ? -17.681 1.325 10.298 1.00 93.69 98 GLY A C 1
ATOM 774 O O . GLY A 1 98 ? -18.344 2.273 9.872 1.00 93.69 98 GLY A O 1
ATOM 775 N N . VAL A 1 99 ? -16.878 1.443 11.357 1.00 94.81 99 VAL A N 1
ATOM 776 C CA . VAL A 1 99 ? -16.718 2.708 12.076 1.00 94.81 99 VAL A CA 1
ATOM 777 C C . VAL A 1 99 ? -15.908 3.693 11.225 1.00 94.81 99 VAL A C 1
ATOM 779 O O . VAL A 1 99 ? -14.850 3.364 10.667 1.00 94.81 99 VAL A O 1
ATOM 782 N N . GLN A 1 100 ? -16.432 4.918 11.113 1.00 93.94 100 GLN A N 1
ATOM 783 C CA . GLN A 1 100 ? -15.841 6.010 10.335 1.00 93.94 100 GLN A CA 1
ATOM 784 C C . GLN A 1 100 ? -14.479 6.453 10.898 1.00 93.94 100 GLN A C 1
ATOM 786 O O . GLN A 1 100 ? -14.054 6.032 11.971 1.00 93.94 100 GLN A O 1
ATOM 791 N N . GLY A 1 101 ? -13.784 7.315 10.154 1.00 93.06 101 GLY A N 1
ATOM 792 C CA . GLY A 1 101 ? -12.553 7.972 10.604 1.00 93.06 101 GLY A CA 1
ATOM 793 C C . GLY A 1 101 ? -11.382 7.831 9.639 1.00 93.06 101 GLY A C 1
ATOM 794 O O . GLY A 1 101 ? -10.453 8.631 9.703 1.00 93.06 101 GLY A O 1
ATOM 795 N N . LEU A 1 102 ? -11.407 6.859 8.719 1.00 96.50 102 LEU A N 1
ATOM 796 C CA . LEU A 1 102 ? -10.401 6.783 7.659 1.00 96.50 102 LEU A CA 1
ATOM 797 C C . LEU A 1 102 ? -10.602 7.936 6.671 1.00 96.50 102 LEU A C 1
ATOM 799 O O . LEU A 1 102 ? -11.670 8.066 6.078 1.00 96.50 102 LEU A O 1
ATOM 803 N N . GLN A 1 103 ? -9.548 8.714 6.458 1.00 96.56 103 GLN A N 1
ATOM 804 C CA . GLN A 1 103 ? -9.513 9.811 5.500 1.00 96.56 103 GLN A CA 1
ATOM 805 C C . GLN A 1 103 ? -8.367 9.634 4.514 1.00 96.56 103 GLN A C 1
ATOM 807 O O . GLN A 1 103 ? -7.305 9.130 4.883 1.00 96.56 103 GLN A O 1
ATOM 812 N N . ILE A 1 104 ? -8.564 10.102 3.284 1.00 97.19 104 ILE A N 1
ATOM 813 C CA . ILE A 1 104 ? -7.544 10.149 2.232 1.00 97.19 104 ILE A CA 1
ATOM 814 C C . ILE A 1 104 ? -7.283 11.583 1.778 1.00 97.19 104 ILE A C 1
ATOM 816 O O . ILE A 1 104 ? -8.174 12.427 1.803 1.00 97.19 104 ILE A O 1
ATOM 820 N N . CYS A 1 105 ? -6.070 11.848 1.307 1.00 95.75 105 CYS A N 1
ATOM 821 C CA . CYS A 1 105 ? -5.700 13.087 0.634 1.00 95.75 105 CYS A CA 1
ATOM 822 C C . CYS A 1 105 ? -5.268 12.760 -0.800 1.00 95.75 105 CYS A C 1
ATOM 824 O O . CYS A 1 105 ? -4.196 12.192 -1.033 1.00 95.75 105 CYS A O 1
ATOM 826 N N . ARG A 1 106 ? -6.123 13.108 -1.774 1.00 86.62 106 ARG A N 1
ATOM 827 C CA . ARG A 1 106 ? -5.909 12.798 -3.204 1.00 86.62 106 ARG A CA 1
ATOM 828 C C . ARG A 1 106 ? -4.664 13.471 -3.772 1.00 86.62 106 ARG A C 1
ATOM 830 O O . ARG A 1 106 ? -3.990 12.919 -4.640 1.00 86.62 106 ARG A O 1
ATOM 837 N N . GLU A 1 107 ? -4.364 14.673 -3.291 1.00 89.88 107 GLU A N 1
ATOM 838 C CA . GLU A 1 107 ? -3.238 15.484 -3.744 1.00 89.88 107 GLU A CA 1
ATOM 839 C C . GLU A 1 107 ? -2.168 15.579 -2.646 1.00 89.88 107 GLU A C 1
ATOM 841 O O . GLU A 1 107 ? -1.990 16.621 -2.022 1.00 89.88 107 GLU A O 1
ATOM 846 N N . LYS A 1 108 ? -1.423 14.480 -2.440 1.00 86.62 108 LYS A N 1
ATOM 847 C CA . LYS A 1 108 ? -0.380 14.313 -1.402 1.00 86.62 108 LYS A CA 1
ATOM 848 C C . LYS A 1 108 ? 0.556 15.518 -1.218 1.00 86.62 108 LYS A C 1
ATOM 850 O O . LYS A 1 108 ? 0.923 15.836 -0.088 1.00 86.62 108 LYS A O 1
ATOM 855 N N . PHE A 1 109 ? 0.944 16.168 -2.317 1.00 87.50 109 PHE A N 1
ATOM 856 C CA . PHE A 1 109 ? 1.921 17.264 -2.332 1.00 87.50 109 PHE A CA 1
ATOM 857 C C . PHE A 1 109 ? 1.300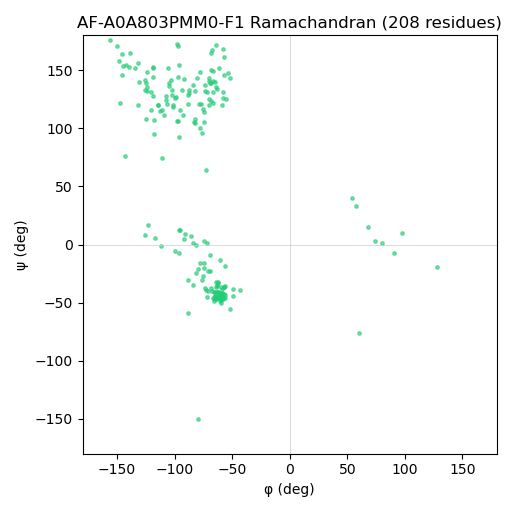 18.668 -2.397 1.00 87.50 109 PHE A C 1
ATOM 859 O O . PHE A 1 109 ? 2.034 19.653 -2.336 1.00 87.50 109 PHE A O 1
ATOM 866 N N . LYS A 1 110 ? -0.025 18.784 -2.543 1.00 91.81 110 LYS A N 1
ATOM 867 C CA . LYS A 1 110 ? -0.697 20.085 -2.613 1.00 91.81 110 LYS A CA 1
ATOM 868 C C . LYS A 1 110 ? -0.884 20.663 -1.219 1.00 91.81 110 LYS A C 1
ATOM 870 O O . LYS A 1 110 ? -1.156 19.937 -0.266 1.00 91.81 110 LYS A O 1
ATOM 875 N N . GLN A 1 111 ? -0.740 21.982 -1.130 1.00 91.19 111 GLN A N 1
ATOM 876 C CA . GLN A 1 111 ? -0.969 22.744 0.089 1.00 91.19 111 GLN A CA 1
ATOM 877 C C . GLN A 1 111 ? -2.067 23.797 -0.148 1.00 91.19 111 GLN A C 1
ATOM 879 O O . GLN A 1 111 ? -1.993 24.514 -1.151 1.00 91.19 111 GLN A O 1
ATOM 884 N N . PRO A 1 112 ? -3.077 23.901 0.737 1.00 91.75 112 PRO A N 1
ATOM 885 C CA . PRO A 1 112 ? -3.314 23.014 1.879 1.00 91.75 112 PRO 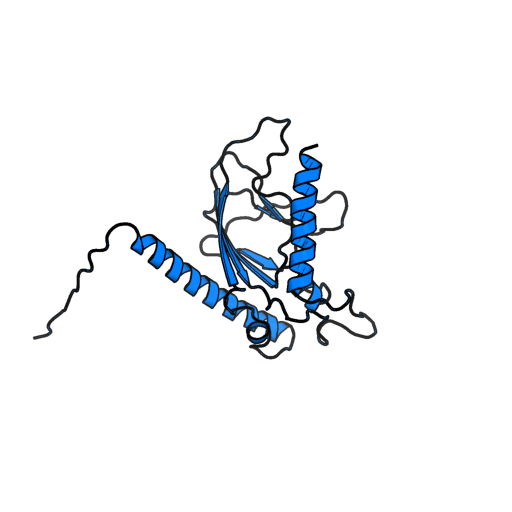A CA 1
ATOM 886 C C . PRO A 1 112 ? -3.725 21.600 1.431 1.00 91.75 112 PRO A C 1
ATOM 888 O O . PRO A 1 112 ? -4.337 21.425 0.375 1.00 91.75 112 PRO A O 1
ATOM 891 N N . GLN A 1 113 ? -3.387 20.592 2.238 1.00 93.50 113 GLN A N 1
ATOM 892 C CA . GLN A 1 113 ? -3.889 19.232 2.036 1.00 93.50 113 GLN A CA 1
ATOM 893 C C . GLN A 1 113 ? -5.402 19.197 2.271 1.00 93.50 113 GLN A C 1
ATOM 895 O O . GLN A 1 113 ? -5.890 19.688 3.289 1.00 93.50 113 GLN A O 1
ATOM 900 N N . VAL A 1 114 ? -6.135 18.591 1.338 1.00 94.62 114 VAL A N 1
ATOM 901 C CA . VAL A 1 114 ? -7.587 18.403 1.437 1.00 94.62 114 VAL A CA 1
ATOM 902 C C . VAL A 1 114 ? -7.862 16.934 1.721 1.00 94.62 114 VAL A C 1
ATOM 904 O O . VAL A 1 114 ? -7.411 16.063 0.976 1.00 94.62 114 VAL A O 1
ATOM 907 N N . TRP A 1 115 ? -8.582 16.681 2.812 1.00 95.38 115 TRP A N 1
ATOM 908 C CA . TRP A 1 115 ? -8.896 15.345 3.305 1.00 95.38 115 TRP A CA 1
ATOM 909 C C . TRP A 1 115 ? -10.352 14.991 3.011 1.00 95.38 115 TRP A C 1
ATOM 911 O O . TRP A 1 115 ? -11.244 15.811 3.214 1.00 95.38 115 TRP A O 1
ATOM 921 N N . GLU A 1 116 ? -10.577 13.766 2.553 1.00 95.81 116 GLU A N 1
ATOM 922 C CA . GLU A 1 116 ? -11.894 13.217 2.236 1.00 95.81 116 GLU A CA 1
ATOM 923 C C . GLU A 1 116 ? -12.122 11.932 3.032 1.00 95.81 116 GLU A C 1
ATOM 925 O O . GLU A 1 116 ? -11.232 11.079 3.094 1.00 95.81 116 GLU A O 1
ATOM 930 N N . ASP A 1 117 ? -13.308 11.778 3.618 1.00 96.06 117 ASP A N 1
ATOM 931 C CA . ASP A 1 117 ? -13.686 10.555 4.325 1.00 96.06 117 ASP A CA 1
ATOM 932 C C . ASP A 1 117 ? -13.860 9.378 3.361 1.00 96.06 117 ASP A C 1
ATOM 934 O O . ASP A 1 117 ? -14.448 9.491 2.281 1.00 96.06 117 ASP A O 1
ATOM 938 N N . VAL A 1 118 ? -13.374 8.213 3.781 1.00 95.94 118 VAL A N 1
ATOM 939 C CA . VAL A 1 118 ? -13.607 6.949 3.087 1.00 95.94 118 VAL A CA 1
ATOM 940 C C . VAL A 1 118 ? -14.838 6.291 3.688 1.00 95.94 118 VAL A C 1
ATOM 942 O O . VAL A 1 118 ? -14.826 5.839 4.834 1.00 95.94 118 VAL A O 1
ATOM 945 N N . LEU A 1 119 ? -15.907 6.224 2.898 1.00 92.19 119 LEU A N 1
ATOM 946 C CA . LEU A 1 119 ? -17.150 5.586 3.313 1.00 92.19 119 LEU A CA 1
ATOM 947 C C . LEU A 1 119 ? -16.981 4.069 3.414 1.00 92.19 119 LEU A C 1
ATOM 949 O O . LEU A 1 119 ? -16.344 3.436 2.568 1.00 92.19 119 LEU A O 1
ATOM 953 N N . HIS A 1 120 ? -17.592 3.485 4.443 1.00 91.12 120 HIS A N 1
ATOM 954 C CA . HIS A 1 120 ? -17.682 2.038 4.559 1.00 91.12 120 HIS A CA 1
ATOM 955 C C . HIS A 1 120 ? -18.641 1.466 3.512 1.00 91.12 120 HIS A C 1
ATOM 957 O O . HIS A 1 120 ? -19.684 2.052 3.219 1.00 91.12 120 HIS A O 1
ATOM 963 N N . LEU A 1 121 ? -18.293 0.292 2.990 1.00 93.69 121 LEU A N 1
ATOM 964 C CA . LEU A 1 121 ? -19.156 -0.503 2.132 1.00 93.69 121 LEU A CA 1
ATOM 965 C C . LEU A 1 121 ? -19.159 -1.947 2.637 1.00 93.69 121 LEU A C 1
ATOM 967 O O . LEU A 1 121 ? -18.110 -2.596 2.673 1.00 93.69 121 LEU A O 1
ATOM 971 N N . ASP A 1 122 ? -20.341 -2.441 3.001 1.00 90.81 122 ASP A N 1
ATOM 972 C CA . ASP A 1 122 ? -20.509 -3.785 3.549 1.00 90.81 122 ASP A CA 1
ATOM 973 C C . ASP A 1 122 ? -19.983 -4.852 2.582 1.00 90.81 122 ASP A C 1
ATOM 975 O O . ASP A 1 122 ? -20.294 -4.870 1.388 1.00 90.81 122 ASP A O 1
ATOM 979 N N . GLY A 1 123 ? -19.170 -5.768 3.109 1.00 88.31 123 GLY A N 1
ATOM 980 C CA . GLY A 1 123 ? -18.571 -6.855 2.332 1.00 88.31 123 GLY A CA 1
ATOM 981 C C . GLY A 1 123 ? -17.431 -6.434 1.397 1.00 88.31 123 GLY A C 1
ATOM 982 O O . GLY A 1 123 ? -16.895 -7.292 0.691 1.00 88.31 123 GLY A O 1
ATOM 983 N N . ALA A 1 124 ? -17.030 -5.159 1.394 1.00 92.31 124 ALA A N 1
ATOM 984 C CA . ALA A 1 124 ? -15.910 -4.668 0.600 1.00 92.31 124 ALA A CA 1
ATOM 985 C C . ALA A 1 124 ? -14.600 -4.605 1.400 1.00 92.31 124 ALA A C 1
ATOM 987 O O . ALA A 1 124 ? -14.579 -4.456 2.622 1.00 92.31 124 ALA A O 1
ATOM 988 N N . LEU A 1 125 ? -13.485 -4.688 0.673 1.00 94.12 125 LEU A N 1
ATOM 989 C CA . LEU A 1 125 ? -12.156 -4.352 1.176 1.00 94.12 125 LEU A CA 1
ATOM 990 C C . LEU A 1 125 ? -11.744 -3.002 0.598 1.00 94.12 125 LEU A C 1
ATOM 992 O O . LEU A 1 125 ? -11.939 -2.749 -0.592 1.00 94.12 125 LEU A O 1
ATOM 996 N N . ILE A 1 126 ? -11.127 -2.169 1.426 1.00 96.25 126 ILE A N 1
ATOM 997 C CA . ILE A 1 126 ? -10.473 -0.945 0.970 1.00 96.25 126 ILE A CA 1
ATOM 998 C C . ILE A 1 126 ? -9.087 -1.334 0.458 1.00 96.25 126 ILE A C 1
ATOM 1000 O O . ILE A 1 126 ? -8.371 -2.091 1.115 1.00 96.25 126 ILE A O 1
ATOM 1004 N N . ILE A 1 127 ? -8.719 -0.844 -0.724 1.00 96.38 127 ILE A N 1
ATOM 1005 C CA . ILE A 1 127 ? -7.439 -1.147 -1.365 1.00 96.38 127 ILE A CA 1
ATOM 1006 C C . ILE A 1 127 ? -6.610 0.129 -1.441 1.00 96.38 127 ILE A C 1
ATOM 1008 O O . ILE A 1 127 ? -7.015 1.080 -2.109 1.00 96.38 127 ILE A O 1
ATOM 1012 N N . ASN A 1 128 ? -5.434 0.120 -0.819 1.00 95.81 128 ASN A N 1
ATOM 1013 C CA . ASN A 1 128 ? -4.453 1.190 -0.969 1.00 95.81 128 ASN A CA 1
ATOM 1014 C C . ASN A 1 128 ? -3.330 0.753 -1.908 1.00 95.81 128 ASN A C 1
ATOM 1016 O O . ASN A 1 128 ? -2.873 -0.390 -1.863 1.00 95.81 128 ASN A O 1
ATOM 1020 N N . ILE A 1 129 ? -2.867 1.691 -2.728 1.00 96.94 129 ILE A N 1
ATOM 1021 C CA . ILE A 1 129 ? -1.611 1.581 -3.469 1.00 96.94 129 ILE A CA 1
ATOM 1022 C C . ILE A 1 129 ? -0.497 2.103 -2.565 1.00 96.94 129 ILE A C 1
ATOM 1024 O O . ILE A 1 129 ? -0.648 3.169 -1.968 1.00 96.94 129 ILE A O 1
ATOM 1028 N N . GLY A 1 130 ? 0.597 1.351 -2.472 1.00 96.19 130 GLY A N 1
ATOM 1029 C CA . GLY A 1 130 ? 1.787 1.744 -1.732 1.00 96.19 130 GLY A CA 1
ATOM 1030 C C . GLY A 1 130 ? 2.877 2.348 -2.617 1.00 96.19 130 GLY A C 1
ATOM 1031 O O . GLY A 1 130 ? 2.808 2.350 -3.852 1.00 96.19 130 GLY A O 1
ATOM 1032 N N . ASP A 1 131 ? 3.913 2.859 -1.966 1.00 96.38 131 ASP A N 1
ATOM 1033 C CA . ASP A 1 131 ? 4.998 3.600 -2.598 1.00 96.38 131 ASP A CA 1
ATOM 1034 C C . ASP A 1 131 ? 5.799 2.760 -3.615 1.00 96.38 131 ASP A C 1
ATOM 1036 O O . ASP A 1 131 ? 6.247 3.305 -4.626 1.00 96.38 131 ASP A O 1
ATOM 1040 N N . MET A 1 132 ? 5.966 1.444 -3.412 1.00 96.44 132 MET A N 1
ATOM 1041 C CA . MET A 1 132 ? 6.658 0.592 -4.399 1.00 96.44 132 MET A CA 1
ATOM 1042 C C . MET A 1 132 ? 5.875 0.489 -5.702 1.00 96.44 132 MET A C 1
ATOM 1044 O O . MET A 1 132 ? 6.458 0.557 -6.782 1.00 96.44 132 MET A O 1
ATOM 1048 N N . MET A 1 133 ? 4.550 0.353 -5.613 1.00 97.69 133 MET A N 1
ATOM 1049 C CA . MET A 1 133 ? 3.691 0.307 -6.795 1.00 97.69 133 MET A CA 1
ATOM 1050 C C . MET A 1 133 ? 3.654 1.660 -7.506 1.00 97.69 133 MET A C 1
ATOM 1052 O O . MET A 1 133 ? 3.702 1.710 -8.735 1.00 97.69 133 MET A O 1
ATOM 1056 N N . GLU A 1 134 ? 3.660 2.766 -6.760 1.00 97.56 134 GLU A N 1
ATOM 1057 C CA . GLU A 1 134 ? 3.809 4.102 -7.346 1.00 97.56 134 GLU A CA 1
ATOM 1058 C C . GLU A 1 134 ? 5.134 4.262 -8.104 1.00 97.56 134 GLU A C 1
ATOM 1060 O O . GLU A 1 134 ? 5.149 4.797 -9.217 1.00 97.56 134 GLU A O 1
ATOM 1065 N N . ARG A 1 135 ? 6.236 3.750 -7.544 1.00 97.62 135 ARG A N 1
ATOM 1066 C CA . ARG A 1 135 ? 7.559 3.772 -8.182 1.00 97.62 135 ARG A CA 1
ATOM 1067 C C . ARG A 1 135 ? 7.614 2.924 -9.450 1.00 97.62 135 ARG A C 1
ATOM 1069 O O . ARG A 1 135 ? 8.049 3.435 -10.481 1.00 97.62 135 ARG A O 1
ATOM 1076 N N . TRP A 1 136 ? 7.142 1.675 -9.408 1.00 98.00 136 TRP A N 1
ATOM 1077 C CA . TRP A 1 136 ? 7.087 0.809 -10.597 1.00 98.00 136 TRP A CA 1
ATOM 1078 C C . TRP A 1 136 ? 6.251 1.422 -11.715 1.00 98.00 136 TRP A C 1
ATOM 1080 O O . TRP A 1 136 ? 6.633 1.357 -12.880 1.00 98.00 136 TRP A O 1
ATOM 1090 N N . THR A 1 137 ? 5.116 2.024 -11.364 1.00 98.00 137 THR A N 1
ATOM 1091 C CA . THR A 1 137 ? 4.152 2.536 -12.345 1.00 98.00 137 THR A CA 1
ATOM 1092 C C . THR A 1 137 ? 4.379 3.992 -12.732 1.00 98.00 137 THR A C 1
ATOM 1094 O O . THR A 1 137 ? 3.544 4.586 -13.412 1.00 98.00 137 THR A O 1
ATOM 1097 N N . ASN A 1 138 ? 5.499 4.585 -12.311 1.00 97.38 138 ASN A N 1
ATOM 1098 C CA . ASN A 1 138 ? 5.863 5.963 -12.632 1.00 97.38 138 ASN A CA 1
ATOM 1099 C C . ASN A 1 138 ? 4.766 6.989 -12.268 1.00 97.38 138 ASN A C 1
ATOM 1101 O O . ASN A 1 138 ? 4.494 7.933 -13.018 1.00 97.38 138 ASN A O 1
ATOM 1105 N N . CYS A 1 139 ? 4.115 6.788 -11.117 1.00 95.38 139 CYS A N 1
ATOM 1106 C CA . CYS A 1 139 ? 2.953 7.545 -10.630 1.00 95.38 139 CYS A CA 1
ATOM 1107 C C . CYS A 1 139 ? 1.640 7.374 -11.418 1.00 95.38 139 CYS A C 1
ATOM 1109 O O . CYS A 1 139 ? 0.716 8.172 -11.216 1.00 95.38 139 CYS A O 1
ATOM 1111 N N . MET A 1 140 ? 1.518 6.363 -12.288 1.00 95.12 140 MET A N 1
ATOM 1112 C CA . MET A 1 140 ? 0.228 6.001 -12.892 1.00 95.12 140 MET A CA 1
ATOM 1113 C C . MET A 1 140 ? -0.747 5.501 -11.821 1.00 95.12 140 MET A C 1
ATOM 1115 O O . MET A 1 140 ? -1.893 5.948 -11.776 1.00 95.12 140 MET A O 1
ATOM 1119 N N . PHE A 1 141 ? -0.276 4.643 -10.915 1.00 95.88 141 PHE A N 1
ATOM 1120 C CA . PHE A 1 141 ? -0.961 4.353 -9.660 1.00 95.88 141 PHE A CA 1
ATOM 1121 C C . PHE A 1 141 ? -0.296 5.153 -8.550 1.00 95.88 141 PHE A C 1
ATOM 1123 O O . PHE A 1 141 ? 0.919 5.109 -8.392 1.00 95.88 141 PHE A O 1
ATOM 1130 N N . ARG A 1 142 ? -1.087 5.934 -7.812 1.00 94.81 142 ARG A N 1
ATOM 1131 C CA . ARG A 1 142 ? -0.559 6.872 -6.818 1.00 94.81 142 ARG A CA 1
ATOM 1132 C C . ARG A 1 142 ? -0.697 6.332 -5.407 1.00 94.81 142 ARG A C 1
ATOM 1134 O O . ARG A 1 142 ? -1.782 5.910 -5.003 1.00 94.81 142 ARG A O 1
ATOM 1141 N N . SER A 1 143 ? 0.388 6.429 -4.657 1.00 96.25 143 SER A N 1
ATOM 1142 C CA . SER A 1 143 ? 0.431 6.118 -3.238 1.00 96.25 143 SER A CA 1
ATOM 1143 C C . SER A 1 143 ? -0.246 7.241 -2.459 1.00 96.25 143 SER A C 1
ATOM 1145 O O . SER A 1 143 ? 0.258 8.364 -2.342 1.00 96.25 143 SER A O 1
ATOM 1147 N N . THR A 1 144 ? -1.458 6.959 -1.990 1.00 94.62 144 THR A N 1
ATOM 1148 C CA . THR A 1 144 ? -2.365 7.980 -1.457 1.00 94.62 144 THR A CA 1
ATOM 1149 C C . THR A 1 144 ? -2.097 8.198 0.028 1.00 94.62 144 THR A C 1
ATOM 1151 O O . THR A 1 144 ? -2.031 7.242 0.806 1.00 94.62 144 THR A O 1
ATOM 1154 N N . LEU A 1 145 ? -1.949 9.466 0.431 1.00 95.62 145 LEU A N 1
ATOM 1155 C CA . LEU A 1 145 ? -1.879 9.800 1.850 1.00 95.62 145 LEU A CA 1
ATOM 1156 C C . LEU A 1 145 ? -3.200 9.457 2.519 1.00 95.62 145 LEU A C 1
ATOM 1158 O O . LEU A 1 145 ? -4.263 9.805 2.009 1.00 95.62 145 LEU A O 1
ATOM 1162 N N . HIS A 1 146 ? -3.119 8.834 3.681 1.00 96.38 146 HIS A N 1
ATOM 1163 C CA . HIS A 1 146 ? -4.274 8.497 4.483 1.00 96.38 146 HIS A CA 1
ATOM 1164 C C . HIS A 1 146 ? -3.976 8.666 5.973 1.00 96.38 146 HIS A C 1
ATOM 1166 O O . HIS A 1 146 ? -2.822 8.640 6.406 1.00 96.38 146 HIS A O 1
ATOM 1172 N N . ARG A 1 147 ? -5.033 8.896 6.749 1.00 94.62 147 ARG A N 1
ATOM 1173 C CA . ARG A 1 147 ? -4.998 9.055 8.209 1.00 94.62 147 ARG A CA 1
ATOM 1174 C C . ARG A 1 147 ? -6.266 8.479 8.828 1.00 94.62 147 ARG A C 1
ATOM 1176 O O . ARG A 1 147 ? -7.253 8.275 8.123 1.00 94.62 147 ARG A O 1
ATOM 1183 N N . VAL A 1 148 ? -6.259 8.240 10.135 1.00 93.69 148 VAL A N 1
ATOM 1184 C CA . VAL A 1 148 ? -7.454 7.820 10.882 1.00 93.69 148 VAL A CA 1
ATOM 1185 C C . VAL A 1 148 ? -7.748 8.845 11.967 1.00 93.69 148 VAL A C 1
ATOM 1187 O O . VAL A 1 148 ? -6.954 8.995 12.889 1.00 93.69 148 VAL A O 1
ATOM 1190 N N . MET A 1 149 ? -8.884 9.529 11.872 1.00 91.56 149 MET A N 1
ATOM 1191 C CA . MET A 1 149 ? -9.354 10.490 12.871 1.00 91.56 149 MET A CA 1
ATOM 1192 C C . MET A 1 149 ? -10.254 9.803 13.910 1.00 91.56 149 MET A C 1
ATOM 1194 O O . MET A 1 149 ? -11.034 8.922 13.538 1.00 91.56 149 MET A O 1
ATOM 1198 N N . PRO A 1 150 ? -10.173 10.179 15.198 1.00 88.75 150 PRO A N 1
ATOM 1199 C CA . PRO A 1 150 ? -11.103 9.699 16.210 1.00 88.75 150 PRO A CA 1
ATOM 1200 C C . PRO A 1 150 ? -12.495 10.291 15.964 1.00 88.75 150 PRO A C 1
ATOM 1202 O O . PRO A 1 150 ? -12.640 11.468 15.640 1.00 88.75 150 PRO A O 1
ATOM 1205 N N . VAL A 1 151 ? -13.527 9.464 16.129 1.00 88.75 151 VAL A N 1
ATOM 1206 C CA . VAL A 1 151 ? -14.932 9.842 15.876 1.00 88.75 151 VAL A CA 1
ATOM 1207 C C . VAL A 1 151 ? -15.831 9.645 17.100 1.00 88.75 151 VAL A C 1
ATOM 1209 O O . VAL A 1 151 ? -17.049 9.583 16.974 1.00 88.75 151 VAL A O 1
ATOM 1212 N N . GLY A 1 152 ? -15.249 9.510 18.296 1.00 89.38 152 GLY A N 1
ATOM 1213 C CA . GLY A 1 152 ? -16.016 9.244 19.519 1.00 89.38 152 GLY A CA 1
ATOM 1214 C C . GLY A 1 152 ? -16.429 7.779 19.699 1.00 89.38 152 GLY A C 1
ATOM 1215 O O . GLY A 1 152 ? -17.114 7.445 20.663 1.00 89.38 152 GLY A O 1
ATOM 1216 N N . GLN A 1 153 ? -16.038 6.899 18.774 1.00 92.25 153 GLN A N 1
ATOM 1217 C CA . GLN A 1 153 ? -16.370 5.478 18.779 1.00 92.25 153 GLN A CA 1
ATOM 1218 C C . GLN A 1 153 ? -15.109 4.644 18.567 1.00 92.25 153 GLN A C 1
ATOM 1220 O O . GLN A 1 153 ? -14.240 5.001 17.771 1.00 92.25 153 GLN A O 1
ATOM 1225 N N . GLU A 1 154 ? -15.009 3.537 19.302 1.00 93.62 154 GLU A N 1
ATOM 1226 C CA . GLU A 1 154 ? -13.926 2.578 19.120 1.00 93.62 154 GLU A CA 1
ATOM 1227 C C . GLU A 1 154 ? -13.999 1.965 17.721 1.00 93.62 154 GLU A C 1
ATOM 1229 O O . GLU A 1 154 ? -15.071 1.564 17.274 1.00 93.62 154 GLU A O 1
ATOM 1234 N N . ARG A 1 155 ? -12.852 1.897 17.044 1.00 93.88 155 ARG A N 1
ATOM 1235 C CA . ARG A 1 155 ? -12.732 1.385 15.678 1.00 93.88 155 ARG A CA 1
ATOM 1236 C C . ARG A 1 155 ? -11.709 0.262 15.613 1.00 93.88 155 ARG A C 1
ATOM 1238 O O . ARG A 1 155 ? -10.605 0.375 16.149 1.00 93.88 155 ARG A O 1
ATOM 1245 N N . PHE A 1 156 ? -12.026 -0.777 14.857 1.00 93.94 156 PHE A N 1
ATOM 1246 C CA . PHE A 1 156 ? -11.143 -1.894 14.560 1.00 93.94 156 PHE A CA 1
ATOM 1247 C C . PHE A 1 156 ? -10.882 -2.011 13.063 1.00 93.94 156 PHE A C 1
ATOM 1249 O O . PHE A 1 156 ? -11.744 -1.784 12.212 1.00 93.94 156 PHE A O 1
ATOM 1256 N N . SER A 1 157 ? -9.660 -2.407 12.721 1.00 93.88 157 SER A N 1
ATOM 1257 C CA . SER A 1 157 ? -9.332 -2.745 11.340 1.00 93.88 157 SER A CA 1
ATOM 1258 C C . SER A 1 157 ? -8.267 -3.827 11.244 1.00 93.88 157 SER A C 1
ATOM 1260 O O . SER A 1 157 ? -7.490 -4.053 12.173 1.00 93.88 157 SER A O 1
ATOM 1262 N N . ALA A 1 158 ? -8.246 -4.497 10.099 1.00 93.25 158 ALA A N 1
ATOM 1263 C CA . ALA A 1 158 ? -7.268 -5.509 9.750 1.00 93.25 158 ALA A CA 1
ATOM 1264 C C . ALA A 1 158 ? -6.626 -5.117 8.415 1.00 93.25 158 ALA A C 1
ATOM 1266 O O . ALA A 1 158 ? -7.281 -5.168 7.373 1.00 93.25 158 ALA A O 1
ATOM 1267 N N . ALA A 1 159 ? -5.364 -4.693 8.465 1.00 93.50 159 ALA A N 1
ATOM 1268 C CA . ALA A 1 159 ? -4.587 -4.269 7.305 1.00 93.50 159 ALA A CA 1
ATOM 1269 C C . ALA A 1 159 ? -3.637 -5.391 6.878 1.00 93.50 159 ALA A C 1
ATOM 1271 O O . ALA A 1 159 ? -2.801 -5.836 7.666 1.00 93.50 159 ALA A O 1
ATOM 1272 N N . PHE A 1 160 ? -3.778 -5.865 5.645 1.00 93.06 160 PHE A N 1
ATOM 1273 C CA . PHE A 1 160 ? -2.940 -6.902 5.061 1.00 93.06 160 PHE A CA 1
ATOM 1274 C C . PHE A 1 160 ? -2.040 -6.304 3.985 1.00 93.06 160 PHE A C 1
ATOM 1276 O O . PHE A 1 160 ? -2.522 -5.877 2.934 1.00 93.06 160 PHE A O 1
ATOM 1283 N N . PHE A 1 161 ? -0.742 -6.278 4.267 1.00 92.31 161 PHE A N 1
ATOM 1284 C CA . PHE A 1 161 ? 0.278 -5.663 3.424 1.00 92.31 161 PHE A CA 1
ATOM 1285 C C . PHE A 1 161 ? 0.882 -6.712 2.494 1.00 92.31 161 PHE A C 1
ATOM 1287 O O . PHE A 1 161 ? 1.199 -7.825 2.924 1.00 92.31 161 PHE A O 1
ATOM 1294 N N . LEU A 1 162 ? 1.004 -6.363 1.215 1.00 92.56 162 LEU A N 1
ATOM 1295 C CA . LEU A 1 162 ? 1.599 -7.193 0.173 1.00 92.56 162 LEU A CA 1
ATOM 1296 C C . LEU A 1 162 ? 2.827 -6.459 -0.362 1.00 92.56 162 LEU A C 1
ATOM 1298 O O . LEU A 1 162 ? 2.725 -5.605 -1.248 1.00 92.56 162 LEU A O 1
ATOM 1302 N N . ASP A 1 163 ? 3.982 -6.805 0.199 1.00 91.56 163 ASP A N 1
ATOM 1303 C CA . ASP A 1 163 ? 5.241 -6.111 -0.051 1.00 91.56 163 ASP A CA 1
ATOM 1304 C C . ASP A 1 163 ? 6.160 -6.947 -0.958 1.00 91.56 163 ASP A C 1
ATOM 1306 O O . ASP A 1 163 ? 6.083 -8.182 -0.948 1.00 91.56 163 ASP A O 1
ATOM 1310 N N . PRO A 1 164 ? 7.045 -6.315 -1.751 1.00 92.69 164 PRO A N 1
ATOM 1311 C CA . PRO A 1 164 ? 8.052 -7.050 -2.506 1.00 92.69 164 PRO A CA 1
ATOM 1312 C C . PRO A 1 164 ? 9.094 -7.671 -1.565 1.00 92.69 164 PRO A C 1
ATOM 1314 O O . PRO A 1 164 ? 9.254 -7.232 -0.422 1.00 92.69 164 PRO A O 1
ATOM 1317 N N . LYS A 1 165 ? 9.892 -8.622 -2.070 1.00 91.88 165 LYS A N 1
ATOM 1318 C CA . LYS A 1 165 ? 11.086 -9.118 -1.359 1.00 91.88 165 LYS A CA 1
ATOM 1319 C C . LYS A 1 165 ? 11.999 -7.969 -0.971 1.00 91.88 165 LYS A C 1
ATOM 1321 O O . LYS A 1 165 ? 12.130 -6.999 -1.709 1.00 91.88 165 LYS A O 1
ATOM 1326 N N . HIS A 1 166 ? 12.685 -8.113 0.156 1.00 90.62 166 HIS A N 1
ATOM 1327 C CA . HIS A 1 166 ? 13.636 -7.113 0.636 1.00 90.62 166 HIS A CA 1
ATOM 1328 C C . HIS A 1 166 ? 14.736 -6.803 -0.402 1.00 90.62 166 HIS A C 1
ATOM 1330 O O . HIS A 1 166 ? 15.178 -5.664 -0.516 1.00 90.62 166 HIS A O 1
ATOM 1336 N N . ASP A 1 167 ? 15.175 -7.801 -1.163 1.00 92.25 167 ASP A N 1
ATOM 1337 C CA . ASP A 1 167 ? 16.179 -7.703 -2.228 1.00 92.25 167 ASP A CA 1
ATOM 1338 C C . ASP A 1 167 ? 15.581 -7.441 -3.623 1.00 92.25 167 ASP A C 1
ATOM 1340 O O . ASP A 1 167 ? 16.311 -7.411 -4.612 1.00 92.25 167 ASP A O 1
ATOM 1344 N N . CYS A 1 168 ? 14.267 -7.227 -3.727 1.00 94.06 168 CYS A N 1
ATOM 1345 C CA . CYS A 1 168 ? 13.630 -6.869 -4.986 1.00 94.06 168 CYS A CA 1
ATOM 1346 C C . CYS A 1 168 ? 14.061 -5.459 -5.407 1.00 94.06 168 CYS A C 1
ATOM 1348 O O . CYS A 1 168 ? 13.858 -4.493 -4.663 1.00 94.06 168 CYS A O 1
ATOM 1350 N N . LEU A 1 169 ? 14.628 -5.349 -6.610 1.00 96.19 169 LEU A N 1
ATOM 1351 C CA . LEU A 1 169 ? 14.900 -4.070 -7.250 1.00 96.19 169 LEU A CA 1
ATOM 1352 C C . LEU A 1 169 ? 13.591 -3.477 -7.781 1.00 96.19 169 LEU A C 1
ATOM 1354 O O . LEU A 1 169 ? 12.935 -4.040 -8.657 1.00 96.19 169 LEU A O 1
ATOM 1358 N N . VAL A 1 170 ? 13.217 -2.328 -7.231 1.00 97.38 170 VAL A N 1
ATOM 1359 C CA . VAL A 1 170 ? 12.065 -1.538 -7.654 1.00 97.38 170 VAL A CA 1
ATOM 1360 C C . VAL A 1 170 ? 12.565 -0.438 -8.577 1.00 97.38 170 VAL A C 1
AT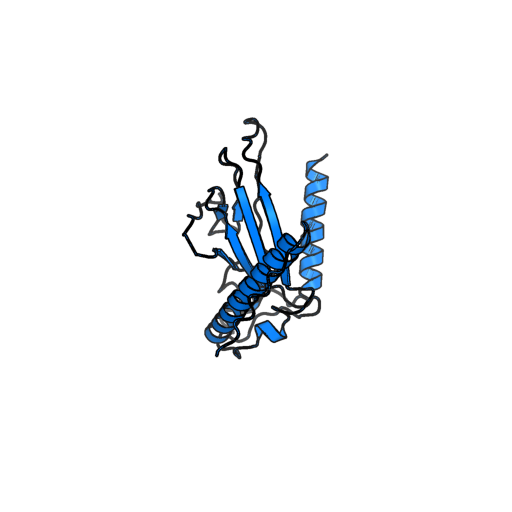OM 1362 O O . VAL A 1 170 ? 13.172 0.540 -8.137 1.00 97.38 170 VAL A O 1
ATOM 1365 N N . GLU A 1 171 ? 12.300 -0.607 -9.865 1.00 97.25 171 GLU A N 1
ATOM 1366 C CA . GLU A 1 171 ? 12.629 0.341 -10.926 1.00 97.25 171 GLU A CA 1
ATOM 1367 C C . GLU A 1 171 ? 11.420 0.579 -11.826 1.00 97.25 171 GLU A C 1
ATOM 1369 O O . GLU A 1 171 ? 10.505 -0.235 -11.876 1.00 97.25 171 GLU A O 1
ATOM 1374 N N . CYS A 1 172 ? 11.376 1.719 -12.509 1.00 98.31 172 CYS A N 1
ATOM 1375 C CA . CYS A 1 172 ? 10.244 2.059 -13.364 1.00 98.31 172 CYS A CA 1
ATOM 1376 C C . CYS A 1 172 ? 10.030 0.985 -14.442 1.00 98.31 172 CYS A C 1
ATOM 1378 O O . CYS A 1 172 ? 10.947 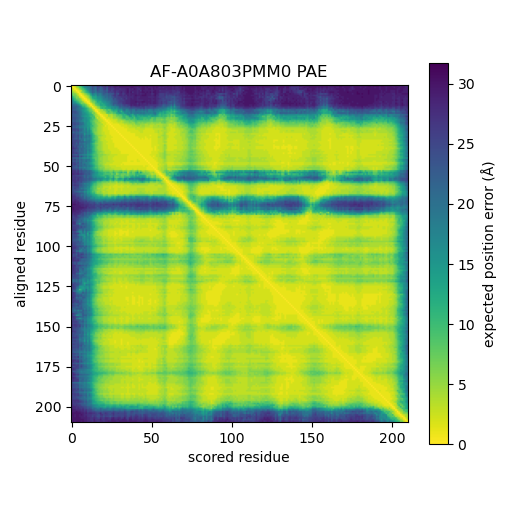0.670 -15.195 1.00 98.31 172 CYS A O 1
ATOM 1380 N N . LEU A 1 173 ? 8.812 0.450 -14.537 1.00 97.62 173 LEU A N 1
ATOM 1381 C CA . LEU A 1 173 ? 8.463 -0.551 -15.539 1.00 97.62 173 LEU A CA 1
ATOM 1382 C C . LEU A 1 173 ? 8.520 0.062 -16.940 1.00 97.62 173 LEU A C 1
ATOM 1384 O O . LEU A 1 173 ? 8.048 1.183 -17.156 1.00 97.62 173 LEU A O 1
ATOM 1388 N N . GLU A 1 174 ? 9.014 -0.702 -17.913 1.00 95.75 174 GLU A N 1
ATOM 1389 C CA . GLU A 1 174 ? 9.075 -0.273 -19.318 1.00 95.75 174 GLU A CA 1
ATOM 1390 C C . GLU A 1 174 ? 7.692 0.115 -19.859 1.00 95.75 174 GLU A C 1
ATOM 1392 O O . GLU A 1 174 ? 7.555 1.096 -20.582 1.00 95.75 174 GLU A O 1
ATOM 1397 N N . SER A 1 175 ? 6.634 -0.588 -19.439 1.00 95.25 175 SER A N 1
ATOM 1398 C CA . SER A 1 175 ? 5.251 -0.275 -19.821 1.00 95.25 175 SER A CA 1
ATOM 1399 C C . SER A 1 175 ? 4.704 1.029 -19.221 1.00 95.25 175 SER A C 1
ATOM 1401 O O . SER A 1 175 ? 3.618 1.467 -19.605 1.00 95.25 175 SER A O 1
ATOM 1403 N N . CYS A 1 176 ? 5.436 1.652 -18.292 1.00 96.81 176 CYS A N 1
ATOM 1404 C CA . CYS A 1 176 ? 5.039 2.844 -17.539 1.00 96.81 176 CYS A CA 1
ATOM 1405 C C . CYS A 1 176 ? 5.947 4.062 -17.795 1.00 96.81 176 CYS A C 1
ATOM 1407 O O . CYS A 1 176 ? 5.782 5.106 -17.156 1.00 96.81 176 CYS A O 1
ATOM 1409 N N . CYS A 1 177 ? 6.893 3.963 -18.731 1.00 96.38 177 CYS A N 1
ATOM 1410 C CA . CYS A 1 177 ? 7.748 5.074 -19.142 1.00 96.38 177 CYS A CA 1
ATOM 1411 C C . CYS A 1 177 ? 7.952 5.115 -20.660 1.00 96.38 177 CYS A C 1
ATOM 1413 O O . CYS A 1 177 ? 7.629 4.188 -21.394 1.00 96.38 177 CYS A O 1
ATOM 1415 N N . SER A 1 178 ? 8.437 6.254 -21.141 1.00 96.12 178 SER A N 1
ATOM 1416 C CA . SER A 1 178 ? 8.819 6.486 -22.536 1.00 96.12 178 SER A CA 1
ATOM 1417 C C . SER A 1 178 ? 9.837 7.625 -22.593 1.00 96.12 178 SER A C 1
ATOM 1419 O O . SER A 1 178 ? 10.080 8.283 -21.584 1.00 96.12 178 SER A O 1
ATOM 1421 N N . GLU A 1 179 ? 10.374 7.943 -23.770 1.00 95.50 179 GLU A N 1
ATOM 1422 C CA . GLU A 1 179 ? 11.228 9.130 -23.944 1.00 95.50 179 GLU A CA 1
ATOM 1423 C C . GLU A 1 179 ? 10.515 10.431 -23.531 1.00 95.50 179 GLU A C 1
ATOM 1425 O O . GLU A 1 179 ? 11.113 11.310 -22.917 1.00 95.50 179 GLU A O 1
ATOM 1430 N N . SER A 1 180 ? 9.208 10.532 -23.802 1.00 95.94 180 SER A N 1
ATOM 1431 C CA . SER A 1 180 ? 8.383 11.690 -23.421 1.00 95.94 180 SER A CA 1
ATOM 1432 C C . SER A 1 180 ? 7.978 11.710 -21.940 1.00 95.94 180 SER A C 1
ATOM 1434 O O . SER A 1 180 ? 7.545 12.737 -21.418 1.00 95.94 180 SER A O 1
ATOM 1436 N N . SER A 1 181 ? 8.106 10.573 -21.253 1.00 94.69 181 SER A N 1
ATOM 1437 C CA . SER A 1 181 ? 7.781 10.414 -19.837 1.00 94.69 181 SER A CA 1
ATOM 1438 C C . SER A 1 181 ? 8.793 9.463 -19.192 1.00 94.69 181 SER A C 1
ATOM 1440 O O . SER A 1 181 ? 8.489 8.281 -18.994 1.00 94.69 181 SER A O 1
ATOM 1442 N N . PRO A 1 182 ? 10.023 9.943 -18.929 1.00 96.69 182 PRO A N 1
ATOM 1443 C CA . PRO A 1 182 ? 11.079 9.107 -18.378 1.00 96.69 182 PRO A CA 1
ATOM 1444 C C . PRO A 1 182 ? 10.756 8.685 -16.939 1.00 96.69 182 PRO A C 1
ATOM 1446 O O . PRO A 1 182 ? 9.845 9.217 -16.293 1.00 96.69 182 PRO A O 1
ATOM 1449 N N . ALA A 1 183 ? 11.519 7.719 -16.429 1.00 97.69 183 ALA A N 1
ATOM 1450 C CA . ALA A 1 183 ? 11.422 7.276 -15.045 1.00 97.69 183 ALA A CA 1
ATOM 1451 C C . ALA A 1 183 ? 11.607 8.458 -14.074 1.00 97.69 183 ALA A C 1
ATOM 1453 O O . ALA A 1 183 ? 12.606 9.176 -14.128 1.00 97.69 183 ALA A O 1
ATOM 1454 N N . ARG A 1 184 ? 10.638 8.660 -13.175 1.00 96.81 184 ARG A N 1
ATOM 1455 C CA . ARG A 1 184 ? 10.641 9.756 -12.187 1.00 96.81 184 ARG A CA 1
ATOM 1456 C C . ARG A 1 184 ? 11.517 9.480 -10.973 1.00 96.81 184 ARG A C 1
ATOM 1458 O O . ARG A 1 184 ? 11.884 10.413 -10.263 1.00 96.81 184 ARG A O 1
ATOM 1465 N N . PHE A 1 185 ? 11.813 8.212 -10.713 1.00 96.44 185 PHE A N 1
ATOM 1466 C CA . PHE A 1 185 ? 12.530 7.769 -9.526 1.00 96.44 185 PHE A CA 1
ATOM 1467 C C . PHE A 1 185 ? 13.742 6.930 -9.927 1.00 96.44 185 PHE A C 1
ATOM 1469 O O . PHE A 1 185 ? 13.629 6.116 -10.846 1.00 96.44 185 PHE A O 1
ATOM 1476 N N . PRO A 1 186 ? 14.879 7.069 -9.226 1.00 97.12 186 PRO A N 1
ATOM 1477 C CA . PRO A 1 186 ? 15.976 6.127 -9.381 1.00 97.12 186 PRO A CA 1
ATOM 1478 C C . PRO A 1 186 ? 15.565 4.734 -8.861 1.00 97.12 186 PRO A C 1
ATOM 1480 O O . PRO A 1 186 ? 14.776 4.657 -7.903 1.00 97.12 186 PRO A O 1
ATOM 1483 N N . PRO A 1 187 ? 16.117 3.650 -9.443 1.00 97.50 187 PRO A N 1
ATOM 1484 C CA . PRO A 1 187 ? 15.966 2.298 -8.915 1.00 97.50 187 PRO A CA 1
ATOM 1485 C C . PRO A 1 187 ? 16.350 2.211 -7.434 1.00 97.50 187 PRO A C 1
ATOM 1487 O O . PRO A 1 187 ? 17.295 2.868 -6.990 1.00 97.50 187 PRO A O 1
ATOM 1490 N N . ILE A 1 188 ? 15.628 1.399 -6.664 1.00 97.25 188 ILE A N 1
ATOM 1491 C CA . ILE A 1 188 ? 15.903 1.177 -5.239 1.00 97.25 188 ILE A CA 1
ATOM 1492 C C . ILE A 1 188 ? 15.582 -0.262 -4.842 1.00 97.25 188 ILE A C 1
ATOM 1494 O O . ILE A 1 188 ? 14.629 -0.845 -5.350 1.00 97.25 188 ILE A O 1
ATOM 1498 N N . LEU A 1 189 ? 16.336 -0.837 -3.907 1.00 96.56 189 LEU A N 1
ATOM 1499 C CA . LEU A 1 189 ? 15.931 -2.095 -3.281 1.00 96.56 189 LEU A CA 1
ATOM 1500 C C . LEU A 1 189 ? 14.772 -1.839 -2.313 1.00 96.56 189 LEU A C 1
ATOM 1502 O O . LEU A 1 189 ? 14.851 -0.942 -1.469 1.00 96.56 189 LEU A O 1
ATOM 1506 N N . SER A 1 190 ? 13.720 -2.656 -2.395 1.00 94.38 190 SER A N 1
ATOM 1507 C CA . SER A 1 190 ? 12.538 -2.568 -1.521 1.00 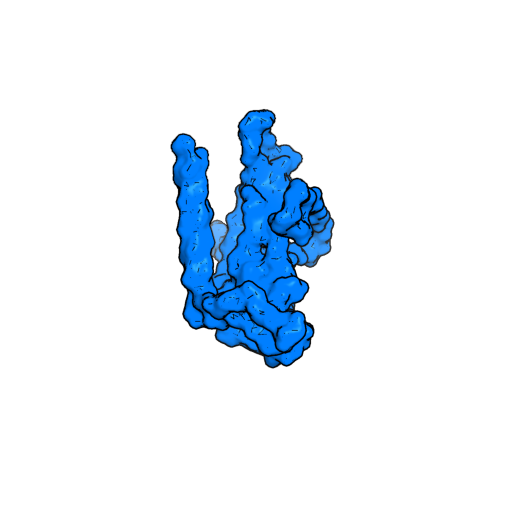94.38 190 SER A CA 1
ATOM 1508 C C . SER A 1 190 ? 12.919 -2.474 -0.036 1.00 94.38 190 SER A C 1
ATOM 1510 O O . SER A 1 190 ? 12.432 -1.616 0.703 1.00 94.38 190 SER A O 1
ATOM 1512 N N . GLY A 1 191 ? 13.872 -3.301 0.394 1.00 92.62 191 GLY A N 1
ATOM 1513 C CA . GLY A 1 191 ? 14.365 -3.321 1.763 1.00 92.62 191 GLY A CA 1
ATOM 1514 C C . GLY A 1 191 ? 15.072 -2.044 2.205 1.00 92.62 191 GLY A C 1
ATOM 1515 O O . GLY A 1 191 ? 14.912 -1.619 3.348 1.00 92.62 191 GLY A O 1
ATOM 1516 N N . ASP A 1 192 ? 15.825 -1.400 1.316 1.00 95.12 192 ASP A N 1
ATOM 1517 C CA . ASP A 1 192 ? 16.537 -0.165 1.652 1.00 95.12 192 ASP A CA 1
ATOM 1518 C C . ASP A 1 192 ? 15.576 1.018 1.759 1.00 95.12 192 ASP A C 1
ATOM 1520 O O . ASP A 1 192 ? 15.690 1.817 2.690 1.00 95.12 192 ASP A O 1
ATOM 1524 N N . TYR A 1 193 ? 14.559 1.065 0.898 1.00 94.56 193 TYR A N 1
ATOM 1525 C CA . TYR A 1 193 ? 13.476 2.037 1.024 1.00 94.56 193 TYR A CA 1
ATOM 1526 C C . TYR A 1 193 ? 12.696 1.856 2.336 1.00 94.56 193 TYR A C 1
ATOM 1528 O O . TYR A 1 193 ? 12.457 2.830 3.048 1.00 94.56 193 TYR A O 1
ATOM 1536 N N . LEU A 1 194 ? 12.349 0.618 2.712 1.00 90.44 194 LEU A N 1
ATOM 1537 C CA . LEU A 1 194 ? 11.684 0.335 3.991 1.00 90.44 194 LEU A CA 1
ATOM 1538 C C . LEU A 1 194 ? 12.528 0.792 5.191 1.00 90.44 194 LEU A C 1
ATOM 1540 O O . LEU A 1 194 ? 12.007 1.455 6.089 1.00 90.44 194 LEU A O 1
ATOM 1544 N N . LYS A 1 195 ? 13.838 0.503 5.198 1.00 90.00 195 LYS A N 1
ATOM 1545 C CA . LYS A 1 195 ? 14.758 0.974 6.251 1.00 90.00 195 LYS A CA 1
ATOM 1546 C C . LYS A 1 195 ? 14.803 2.496 6.331 1.00 90.00 195 LYS A C 1
ATOM 1548 O O . LYS A 1 195 ? 14.768 3.048 7.431 1.00 90.00 195 LYS A O 1
ATOM 1553 N N . GLU A 1 196 ? 14.882 3.174 5.187 1.00 91.31 196 GLU A N 1
ATOM 1554 C CA . GLU A 1 196 ? 14.882 4.636 5.126 1.00 91.31 196 GLU A CA 1
ATOM 1555 C C . GLU A 1 196 ? 13.599 5.207 5.738 1.00 91.31 196 GLU A C 1
ATOM 1557 O O . GLU A 1 196 ? 13.662 6.091 6.598 1.00 91.31 196 GLU A O 1
ATOM 1562 N N . ARG A 1 197 ? 12.439 4.663 5.353 1.00 89.31 197 ARG A N 1
ATOM 1563 C CA . ARG A 1 197 ? 11.136 5.099 5.861 1.00 89.31 197 ARG A CA 1
ATOM 1564 C C . ARG A 1 197 ? 10.973 4.841 7.351 1.00 89.31 197 ARG A C 1
ATOM 1566 O O . ARG A 1 197 ? 10.592 5.762 8.067 1.00 89.31 197 ARG A O 1
ATOM 1573 N N . PHE A 1 198 ? 11.345 3.661 7.848 1.00 83.12 198 PHE A N 1
ATOM 1574 C CA . PHE A 1 198 ? 11.324 3.396 9.288 1.00 83.12 198 PHE A CA 1
ATOM 1575 C C . PHE A 1 198 ? 12.227 4.360 10.053 1.00 83.12 198 PHE A C 1
ATOM 1577 O O . PHE A 1 198 ? 11.799 4.919 11.061 1.00 83.12 198 PHE A O 1
ATOM 1584 N N . ARG A 1 199 ? 13.441 4.632 9.561 1.00 83.19 199 ARG A N 1
ATOM 1585 C CA . ARG A 1 199 ? 14.342 5.595 10.205 1.00 83.19 199 ARG A CA 1
ATOM 1586 C C . ARG A 1 199 ? 13.711 6.984 10.309 1.00 83.19 199 ARG A C 1
ATOM 1588 O O . ARG A 1 199 ? 13.859 7.621 11.345 1.00 83.19 199 ARG A O 1
ATOM 1595 N N . LEU A 1 200 ? 13.022 7.451 9.268 1.00 78.31 200 LEU A N 1
ATOM 1596 C CA . LEU A 1 200 ? 12.345 8.750 9.278 1.00 78.31 200 LEU A CA 1
ATOM 1597 C C . LEU A 1 200 ? 11.178 8.775 10.270 1.00 78.31 200 LEU A C 1
ATOM 1599 O O . LEU A 1 200 ? 11.118 9.693 11.079 1.00 78.31 200 LEU A O 1
ATOM 1603 N N . THR A 1 201 ? 10.328 7.746 10.270 1.00 71.69 201 THR A N 1
ATOM 1604 C CA . THR A 1 201 ? 9.168 7.640 11.172 1.00 71.69 201 THR A CA 1
ATOM 1605 C C . THR A 1 201 ? 9.576 7.532 12.645 1.00 71.69 201 THR A C 1
ATOM 1607 O O . THR A 1 201 ? 8.981 8.166 13.511 1.00 71.69 201 THR A O 1
ATOM 1610 N N . TYR A 1 202 ? 10.619 6.759 12.964 1.00 62.91 202 TYR A N 1
ATOM 1611 C CA . TYR A 1 202 ? 11.103 6.648 14.346 1.00 62.91 202 TYR A CA 1
ATOM 1612 C C . TYR A 1 202 ? 11.914 7.869 14.798 1.00 62.91 202 TYR A C 1
ATOM 1614 O O . TYR A 1 202 ? 11.878 8.212 15.977 1.00 62.91 202 TYR A O 1
ATOM 1622 N N . LYS A 1 203 ? 12.617 8.554 13.886 1.00 53.53 203 LYS A N 1
ATOM 1623 C CA . LYS A 1 203 ? 13.335 9.797 14.203 1.00 53.53 203 LYS A CA 1
ATOM 1624 C C . LYS A 1 203 ? 12.375 10.970 14.412 1.00 53.53 203 LYS A C 1
ATOM 1626 O O . LYS A 1 203 ? 12.579 11.727 15.354 1.00 53.53 203 LYS A O 1
ATOM 1631 N N . SER A 1 204 ? 11.305 11.076 13.620 1.00 51.47 204 SER A N 1
ATOM 1632 C CA . SER A 1 204 ? 10.269 12.099 13.822 1.00 51.47 204 SER A CA 1
ATOM 1633 C C . SER A 1 204 ? 9.550 11.936 15.161 1.00 51.47 204 SER A C 1
ATOM 1635 O O . SER A 1 204 ? 9.267 12.934 15.808 1.00 51.47 204 SER A O 1
ATOM 1637 N N . ASN A 1 205 ? 9.335 10.694 15.618 1.00 46.12 205 ASN A N 1
ATOM 1638 C CA . ASN A 1 205 ? 8.720 10.422 16.923 1.00 46.12 205 ASN A CA 1
ATOM 1639 C C . ASN A 1 205 ? 9.617 10.798 18.117 1.00 46.12 205 ASN A C 1
ATOM 1641 O O . ASN A 1 205 ? 9.111 11.001 19.214 1.00 46.12 205 ASN A O 1
ATOM 1645 N N . LEU A 1 206 ? 10.941 10.863 17.929 1.00 39.59 206 LEU A N 1
ATOM 1646 C CA . LEU A 1 206 ? 11.879 11.324 18.960 1.00 39.59 206 LEU A CA 1
ATOM 1647 C C . LEU A 1 206 ? 11.988 12.852 18.979 1.00 39.59 206 LEU A C 1
ATOM 1649 O O . LEU A 1 206 ? 12.120 13.434 20.048 1.00 39.59 206 LEU A O 1
ATOM 1653 N N . GLU A 1 207 ? 11.905 13.500 17.816 1.00 37.72 207 GLU A N 1
ATOM 1654 C CA . GLU A 1 207 ? 11.916 14.965 17.707 1.00 37.72 207 GLU A CA 1
ATOM 1655 C C . GLU A 1 207 ? 10.585 15.601 18.157 1.00 37.72 207 GLU A C 1
ATOM 1657 O O . GLU A 1 207 ? 10.580 16.762 18.539 1.00 37.72 207 GLU A O 1
ATOM 1662 N N . SER A 1 208 ? 9.478 14.847 18.196 1.00 35.59 208 SER A N 1
ATOM 1663 C CA . SER A 1 208 ? 8.189 15.283 18.762 1.00 35.59 208 SER A CA 1
ATOM 1664 C C . SER A 1 208 ? 8.065 15.114 20.287 1.00 35.59 208 SER A C 1
ATOM 1666 O O . SER A 1 208 ? 6.998 15.367 20.838 1.00 35.59 208 SER A O 1
ATOM 1668 N N . ILE A 1 209 ? 9.113 14.627 20.964 1.00 36.66 209 ILE A N 1
ATOM 1669 C CA . ILE A 1 209 ? 9.161 14.404 22.426 1.00 36.66 209 ILE A CA 1
ATOM 1670 C C . ILE A 1 209 ? 10.138 15.385 23.119 1.00 36.66 209 ILE A C 1
ATOM 1672 O O . ILE A 1 209 ? 10.251 15.372 24.345 1.00 36.66 209 ILE A O 1
ATOM 1676 N N . VAL A 1 210 ? 10.823 16.257 22.368 1.00 29.61 210 VAL A N 1
ATOM 1677 C CA . VAL A 1 210 ? 11.771 17.258 22.903 1.00 29.61 210 VAL A CA 1
ATOM 1678 C C . VAL A 1 210 ? 11.196 18.664 22.825 1.00 29.61 210 VAL A C 1
ATOM 1680 O O . VAL A 1 210 ? 10.694 19.028 21.741 1.00 29.61 210 VAL A O 1
#

Foldseek 3Di:
DDDDDPDDDDDDDDVVCVVVVVVVLVVCLVVQLQVQLVVCVVLVHHSCVLVVLVLNPPPQKDKDKAKQDLDDDDPPDPDFSFDKDFAAFAKKWKDWPQDWFKWWFPCPPDPPTDIDTDGDDPPDTDMAGHPLNCQQQLNPRPGIIMTGHRDSDMIIMMMIGRHGPQQRWRHHHPSRADPVRHRPDDIDRSNVSVVVVVVVVVVVVVVVVD

Solvent-accessible surface area (backbone atoms only — not comparable to full-atom values): 11800 Å² total; per-residue (Å²): 138,83,84,80,81,82,79,85,81,87,79,74,84,66,58,59,57,56,49,52,50,49,53,49,51,52,51,52,50,54,53,49,50,56,50,46,26,53,52,21,47,75,56,74,45,59,52,60,50,51,53,75,41,17,33,73,36,85,82,41,41,47,78,46,79,45,80,34,70,20,68,67,60,61,97,88,51,90,62,48,66,36,65,80,43,59,50,71,34,33,36,34,45,32,42,66,77,61,61,72,34,44,29,37,22,90,52,73,87,47,84,80,72,59,76,43,78,56,79,74,55,92,97,57,70,49,75,45,42,5,43,47,37,15,46,28,32,52,57,75,47,59,45,47,29,32,30,26,43,54,70,64,49,65,34,49,35,41,38,37,39,29,16,51,31,53,83,31,74,46,42,52,36,72,82,45,42,45,95,94,42,59,67,83,58,78,67,41,37,44,37,58,53,51,51,54,50,50,52,51,59,58,49,52,60,55,60,75,73,108

Nearest PDB structures (foldseek):
  8ptv-assembly1_A  TM=8.204E-01  e=6.077E-13  Aspergillus nidulans FGSC A4
  8p7p-assembly1_A  TM=8.199E-01  e=6.077E-13  Aspergillus nidulans FGSC A4
  5v2v-assembly1_A  TM=7.952E-01  e=9.341E-13  Pseudomonas savastanoi pv. phaseolicola
  8uc2-assembly1_A  TM=7.746E-01  e=4.760E-11  Pseudomonas savastanoi pv. phaseolicola
  6cf3-assembly1_A  TM=7.722E-01  e=2.079E-10  Pseudomonas savastanoi pv. phaseolicola

pLDDT: mean 83.25, std 19.43, range [25.33, 98.31]

Secondary structure (DSSP, 8-state):
------------TTHHHHHHHHHHHHHHHHHHHHHHHHHHHHTTS-TTHHIIIIIT-TTTEEEEEEEE--PPPPTTS---SEEEE--SSSEEEEEE-S-S-EEEES-TT-SS---EE----TT--EEEEPHHHHHHTTTSS---EEEE---SS-EEEEEEEE---TT-EE---GGG-BTTB--SS--EEHHHHHHHHHHHHHHHHHHTT-

Mean predicted aligned error: 8.56 Å

Radius of gyration: 20.17 Å; Cα contacts (8 Å, |Δi|>4): 356; chains: 1; bounding box: 44×71×49 Å

InterPro domains:
  IPR005123 Oxoglutarate/iron-dependent dioxygenase domain [PS51471] (59-164)
  IPR027443 Isopenicillin N synthase-like superfamily [G3DSA:2.60.120.330] (23-206)
  IPR044861 Isopenicillin N synthase-like, Fe(2+) 2OG dioxygenase domain [PF03171] (67-164)

Sequence (210 aa):
MYKCWLIYACFRGCYVLDWIGCVYLIRFRCAGNKLLRLIALALKLEETFFERMGGLDKPTAYLRLLRYPGELGSADEDVCGASAHSDYGMITLLATDGVQGLQICREKFKQPQVWEDVLHLDGALIINIGDMMERWTNCMFRSTLHRVMPVGQERFSAAFFLDPKHDCLVECLESCCSESSPARFPPILSGDYLKERFRLTYKSNLESIV